Protein AF-A0A924M5M4-F1 (afdb_monomer_lite)

Structure (mmCIF, N/CA/C/O backbone):
data_AF-A0A924M5M4-F1
#
_entry.id   AF-A0A924M5M4-F1
#
loop_
_atom_site.group_PDB
_atom_site.id
_atom_site.type_symbol
_atom_site.label_atom_id
_atom_site.label_alt_id
_atom_site.label_comp_id
_atom_site.label_asym_id
_atom_site.label_entity_id
_atom_site.label_seq_id
_atom_site.pdbx_PDB_ins_code
_atom_site.Cartn_x
_atom_site.Cartn_y
_atom_site.Cartn_z
_atom_site.occupancy
_atom_site.B_iso_or_equiv
_atom_site.auth_seq_id
_atom_site.auth_comp_id
_atom_site.auth_asym_id
_atom_site.auth_atom_id
_atom_site.pdbx_PDB_model_num
ATOM 1 N N . MET A 1 1 ? -10.311 -12.778 2.665 1.00 80.62 1 MET A N 1
ATOM 2 C CA . MET A 1 1 ? -11.268 -13.376 1.706 1.00 80.62 1 MET A CA 1
ATOM 3 C C . MET A 1 1 ? -10.981 -12.833 0.317 1.00 80.62 1 MET A C 1
ATOM 5 O O . MET A 1 1 ? -10.337 -11.790 0.246 1.00 80.62 1 MET A O 1
ATOM 9 N N . GLU A 1 2 ? -11.385 -13.522 -0.750 1.00 82.19 2 GLU A N 1
ATOM 10 C CA . GLU A 1 2 ? -11.197 -13.018 -2.114 1.00 82.19 2 GLU A CA 1
ATOM 11 C C . GLU A 1 2 ? -12.330 -12.052 -2.512 1.00 82.19 2 GLU A C 1
ATOM 13 O O . GLU A 1 2 ? -13.473 -12.204 -2.094 1.00 82.19 2 GLU A O 1
ATOM 18 N N . GLN A 1 3 ? -12.012 -11.032 -3.306 1.00 79.44 3 GLN A N 1
ATOM 19 C CA . GLN A 1 3 ? -12.904 -9.918 -3.638 1.00 79.44 3 GLN A CA 1
ATOM 20 C C . GLN A 1 3 ? -14.147 -10.357 -4.420 1.00 79.44 3 GLN A C 1
ATOM 22 O O . GLN A 1 3 ? -15.233 -9.844 -4.190 1.00 79.44 3 GLN A O 1
ATOM 27 N N . HIS A 1 4 ? -14.011 -11.355 -5.295 1.00 78.81 4 HIS A N 1
ATOM 28 C CA . HIS A 1 4 ? -15.136 -11.908 -6.054 1.00 78.81 4 HIS A CA 1
ATOM 29 C C . HIS A 1 4 ? -16.127 -12.694 -5.175 1.00 78.81 4 HIS A C 1
ATOM 31 O O . HIS A 1 4 ? -17.274 -12.888 -5.562 1.00 78.81 4 HIS A O 1
ATOM 37 N N . GLU A 1 5 ? -15.697 -13.137 -3.990 1.00 83.56 5 GLU A N 1
ATOM 38 C CA . GLU A 1 5 ? -16.553 -13.803 -3.002 1.00 83.56 5 GLU A CA 1
ATOM 39 C C . GLU A 1 5 ? -17.210 -12.791 -2.050 1.00 83.56 5 GLU A C 1
ATOM 41 O O . GLU A 1 5 ? -18.086 -13.163 -1.269 1.00 83.56 5 GLU A O 1
ATOM 46 N N . PHE A 1 6 ? -16.792 -11.518 -2.093 1.00 84.12 6 PHE A N 1
ATOM 47 C CA . PHE A 1 6 ? -17.175 -10.513 -1.105 1.00 84.12 6 PHE A CA 1
ATOM 48 C C . PHE A 1 6 ? -18.670 -10.235 -1.078 1.00 84.12 6 PHE A C 1
ATOM 50 O O . PHE A 1 6 ? -19.265 -10.280 -0.006 1.00 84.12 6 PHE A O 1
ATOM 57 N N . GLU A 1 7 ? -19.282 -10.037 -2.242 1.00 84.50 7 GLU A N 1
ATOM 58 C CA . GLU A 1 7 ? -20.720 -9.781 -2.353 1.00 84.50 7 GLU A CA 1
ATOM 59 C C . GLU A 1 7 ? -21.547 -10.959 -1.809 1.00 84.50 7 GLU A C 1
ATOM 61 O O . GLU A 1 7 ? -22.482 -10.775 -1.031 1.00 84.50 7 GLU A O 1
ATOM 66 N N . ALA A 1 8 ? -21.145 -12.195 -2.122 1.00 88.50 8 ALA A N 1
ATOM 67 C CA . ALA A 1 8 ? -21.827 -13.396 -1.641 1.00 88.50 8 ALA A CA 1
ATOM 68 C C . ALA A 1 8 ? -21.644 -13.625 -0.128 1.00 88.50 8 ALA A C 1
ATOM 70 O O . ALA A 1 8 ? -22.555 -14.101 0.551 1.00 88.50 8 ALA A O 1
ATOM 71 N N . ALA A 1 9 ? -20.471 -13.290 0.412 1.00 88.69 9 ALA A N 1
ATOM 72 C CA . ALA A 1 9 ? -20.143 -13.454 1.826 1.00 88.69 9 ALA A CA 1
ATOM 73 C C . ALA A 1 9 ? -20.544 -12.251 2.697 1.00 88.69 9 ALA A C 1
ATOM 75 O O . ALA A 1 9 ? -20.437 -12.329 3.925 1.00 88.69 9 ALA A O 1
ATOM 76 N N . GLN A 1 10 ? -21.027 -11.159 2.097 1.00 89.56 10 GLN A N 1
ATOM 77 C CA . GLN A 1 10 ? -21.358 -9.915 2.789 1.00 89.56 10 GLN A CA 1
ATOM 78 C C . GLN A 1 10 ? -22.294 -10.117 3.996 1.00 89.56 10 GLN A C 1
ATOM 80 O O . GLN A 1 10 ? -21.984 -9.564 5.052 1.00 89.56 10 GLN A O 1
ATOM 85 N N . PRO A 1 11 ? -23.366 -10.941 3.943 1.00 92.94 11 PRO A N 1
ATOM 86 C CA . PRO A 1 11 ? -24.225 -11.155 5.111 1.00 92.94 11 PRO A CA 1
ATOM 87 C C . PRO A 1 11 ? -23.480 -11.775 6.302 1.00 92.94 11 PRO A C 1
ATOM 89 O O . PRO A 1 11 ? -23.668 -11.360 7.445 1.00 92.94 11 PRO A O 1
ATOM 92 N N . LEU A 1 12 ? -22.596 -12.743 6.036 1.00 92.25 12 LEU A N 1
ATOM 93 C CA . LEU A 1 12 ? -21.784 -13.395 7.066 1.00 92.25 12 LEU A CA 1
ATOM 94 C C . LEU A 1 12 ? -20.735 -12.435 7.635 1.00 92.25 12 LEU A C 1
ATOM 96 O O . LEU A 1 12 ? -20.518 -12.413 8.845 1.00 92.25 12 LEU A O 1
ATOM 100 N N . LEU A 1 13 ? -20.111 -11.619 6.781 1.00 90.81 13 LEU A N 1
ATOM 101 C CA . LEU A 1 13 ? -19.162 -10.597 7.214 1.00 90.81 13 LEU A CA 1
ATOM 102 C C . LEU A 1 13 ? -19.821 -9.528 8.075 1.00 90.81 13 LEU A C 1
ATOM 104 O O . LEU A 1 13 ? -19.261 -9.163 9.101 1.00 90.81 13 LEU A O 1
ATOM 108 N N . GLN A 1 14 ? -21.010 -9.062 7.700 1.00 94.25 14 GLN A N 1
ATOM 109 C CA . GLN A 1 14 ? -21.765 -8.089 8.485 1.00 94.25 14 GLN A CA 1
ATOM 110 C C . GLN A 1 14 ? -22.131 -8.649 9.864 1.00 94.25 14 GLN A C 1
ATOM 112 O O . GLN A 1 14 ? -21.986 -7.970 10.881 1.00 94.25 14 GLN A O 1
ATOM 117 N N . GLN A 1 15 ? -22.517 -9.925 9.929 1.00 94.31 15 GLN A N 1
ATOM 118 C CA . GLN A 1 15 ? -22.767 -10.600 11.200 1.00 94.31 15 GLN A CA 1
ATOM 119 C C . GLN A 1 15 ? -21.488 -10.758 12.042 1.00 94.31 15 GLN A C 1
ATOM 121 O O . GLN A 1 15 ? -21.523 -10.582 13.263 1.00 94.31 15 GLN A O 1
ATOM 126 N N . ALA A 1 16 ? -20.350 -11.067 11.416 1.00 91.81 16 ALA A N 1
ATOM 127 C CA . ALA A 1 16 ? -19.057 -11.145 12.092 1.00 91.81 16 ALA A CA 1
ATOM 128 C C . ALA A 1 16 ? -18.593 -9.769 12.602 1.00 91.81 16 ALA A C 1
ATOM 130 O O . ALA A 1 16 ? -18.178 -9.659 13.752 1.00 91.81 16 ALA A O 1
ATOM 131 N N . ALA A 1 17 ? -18.728 -8.718 11.790 1.00 94.19 17 ALA A N 1
ATOM 132 C CA . ALA A 1 17 ? -18.423 -7.339 12.159 1.00 94.19 17 ALA A CA 1
ATOM 133 C C . ALA A 1 17 ? -19.266 -6.893 13.361 1.00 94.19 17 ALA A C 1
ATOM 135 O O . ALA A 1 17 ? -18.725 -6.404 14.349 1.00 94.19 17 ALA A O 1
ATOM 136 N N . LEU A 1 18 ? -20.572 -7.174 13.350 1.00 94.56 18 LEU A N 1
ATOM 137 C CA . LEU A 1 18 ? -21.448 -6.854 14.473 1.00 94.56 18 LEU A CA 1
ATOM 138 C C . LEU A 1 18 ? -21.088 -7.646 15.740 1.00 94.56 18 LEU A C 1
ATOM 140 O O . LEU A 1 18 ? -21.014 -7.073 16.822 1.00 94.56 18 LEU A O 1
ATOM 144 N N . SER A 1 19 ? -20.858 -8.957 15.625 1.00 94.38 19 SER A N 1
ATOM 145 C CA . SER A 1 19 ? -20.624 -9.824 16.791 1.00 94.38 19 SER A CA 1
ATOM 146 C C . SER A 1 19 ? -19.230 -9.691 17.409 1.00 94.38 19 SER A C 1
ATOM 148 O O . SER A 1 19 ? -19.096 -9.821 18.624 1.00 94.38 19 SER A O 1
ATOM 150 N N . LEU A 1 20 ? -18.198 -9.448 16.597 1.00 92.50 20 LEU A N 1
ATOM 151 C CA . LEU A 1 20 ? -16.801 -9.373 17.042 1.00 92.50 20 LEU A CA 1
ATOM 152 C C . LEU A 1 20 ? -16.283 -7.935 17.130 1.00 92.50 20 LEU A C 1
ATOM 154 O O . LEU A 1 20 ? -15.432 -7.647 17.968 1.00 92.50 20 LEU A O 1
ATOM 158 N N . GLY A 1 21 ? -16.759 -7.062 16.244 1.00 89.06 21 GLY A N 1
ATOM 159 C CA . GLY A 1 21 ? -16.361 -5.658 16.140 1.00 89.06 21 GLY A CA 1
ATOM 160 C C . GLY A 1 21 ? -17.366 -4.672 16.742 1.00 89.06 21 GLY A C 1
ATOM 161 O O . GLY A 1 21 ? -17.034 -3.506 16.915 1.00 89.06 21 GLY A O 1
ATOM 162 N N . GLY A 1 22 ? -18.579 -5.119 17.088 1.00 91.94 22 GLY A N 1
ATOM 163 C CA . GLY A 1 22 ? -19.601 -4.300 17.747 1.00 91.94 22 GLY A CA 1
ATOM 164 C C . GLY A 1 22 ? -20.458 -3.441 16.811 1.00 91.94 22 GLY A C 1
ATOM 165 O O . GLY A 1 22 ? -21.403 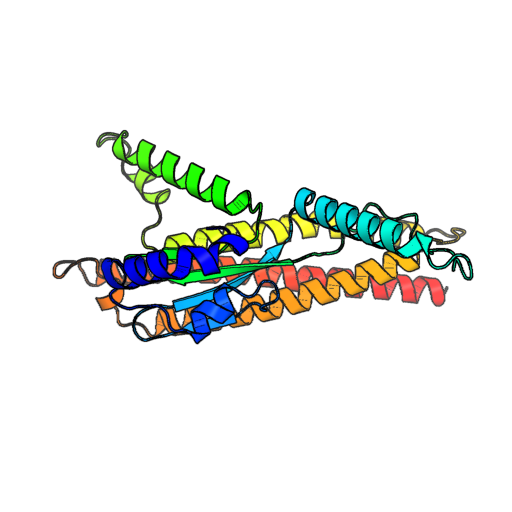-2.810 17.278 1.00 91.94 22 GLY A O 1
ATOM 166 N N . SER A 1 23 ? -20.183 -3.432 15.503 1.00 95.25 23 SER A N 1
ATOM 167 C CA . SER A 1 23 ? -20.974 -2.703 14.503 1.00 95.25 23 SER A CA 1
ATOM 168 C C . SER A 1 23 ? -20.914 -3.377 13.136 1.00 95.25 23 SER A C 1
ATOM 170 O O . SER A 1 23 ? -19.870 -3.932 12.790 1.00 95.25 23 SER A O 1
ATOM 172 N N . PRO A 1 24 ? -21.984 -3.295 12.323 1.00 96.25 24 PRO A N 1
ATOM 173 C CA . PRO A 1 24 ? -21.869 -3.567 10.897 1.00 96.25 24 PRO A CA 1
ATOM 174 C C . PRO A 1 24 ? -20.896 -2.588 10.219 1.00 96.25 24 PRO A C 1
ATOM 176 O O . PRO A 1 24 ? -20.656 -1.478 10.709 1.00 96.25 24 PRO A O 1
ATOM 179 N N . LEU A 1 25 ? -20.370 -2.999 9.066 1.00 96.25 25 LEU A N 1
ATOM 180 C CA . LEU A 1 25 ? -19.685 -2.102 8.136 1.00 96.25 25 LEU A CA 1
ATOM 181 C C . LEU A 1 25 ? -20.715 -1.207 7.443 1.00 96.25 25 LEU A C 1
ATOM 183 O O . LEU A 1 25 ? -21.815 -1.664 7.126 1.00 96.25 25 LEU A O 1
ATOM 187 N N . LEU A 1 26 ? -20.346 0.045 7.174 1.00 96.44 26 LEU A N 1
ATOM 188 C CA . LEU A 1 26 ? -21.184 0.957 6.401 1.00 96.44 26 LEU A CA 1
ATOM 189 C C . LEU A 1 26 ? -21.312 0.448 4.963 1.00 96.44 26 LEU A C 1
ATOM 191 O O . LEU A 1 26 ? -20.372 -0.136 4.417 1.00 96.44 26 LEU A O 1
ATOM 195 N N . ASP A 1 27 ? -22.461 0.701 4.338 1.00 94.50 27 ASP A N 1
ATOM 196 C CA . ASP A 1 27 ? -22.710 0.261 2.962 1.00 94.50 27 ASP A CA 1
ATOM 197 C C . ASP A 1 27 ? -21.698 0.867 1.983 1.00 94.50 27 ASP A C 1
ATOM 199 O O . ASP A 1 27 ? -21.235 0.164 1.086 1.00 94.50 27 ASP A O 1
ATOM 203 N N . LEU A 1 28 ? -21.298 2.129 2.195 1.00 95.81 28 LEU A N 1
ATOM 204 C CA . LEU A 1 28 ? -20.269 2.785 1.382 1.00 95.81 28 LEU A CA 1
ATOM 205 C C . LEU A 1 28 ? -18.913 2.066 1.508 1.00 95.81 28 LEU A C 1
ATOM 207 O O . LEU A 1 28 ? -18.339 1.662 0.507 1.00 95.81 28 LEU A O 1
ATOM 211 N N . HIS A 1 29 ? -18.499 1.717 2.730 1.00 96.19 29 HIS A N 1
ATOM 212 C CA . HIS A 1 29 ? -17.250 0.996 2.973 1.00 96.19 29 HIS A CA 1
ATOM 213 C C . HIS A 1 29 ? -17.288 -0.420 2.395 1.00 96.19 29 HIS A C 1
ATOM 215 O O . HIS A 1 29 ? -16.265 -0.941 1.962 1.00 96.19 29 HIS A O 1
ATOM 221 N N . CYS A 1 30 ? -18.459 -1.062 2.345 1.00 94.94 30 CYS A N 1
ATOM 222 C CA . CYS A 1 30 ? -18.606 -2.339 1.648 1.00 94.94 30 CYS A CA 1
ATOM 223 C C . CYS A 1 30 ? -18.391 -2.188 0.136 1.00 94.94 30 CYS A C 1
ATOM 225 O O . CYS A 1 30 ? -17.753 -3.048 -0.470 1.00 94.94 30 CYS A O 1
ATOM 227 N N . GLN A 1 31 ? -18.901 -1.113 -0.473 1.00 93.75 31 GLN A N 1
ATOM 228 C CA . GLN A 1 31 ? -18.680 -0.826 -1.894 1.00 93.75 31 GLN A CA 1
ATOM 229 C C . GLN A 1 31 ? -17.199 -0.554 -2.173 1.00 93.75 31 GLN A C 1
ATOM 231 O O . GLN A 1 31 ? -16.646 -1.118 -3.120 1.00 93.75 31 GLN A O 1
ATOM 236 N N . ASP A 1 32 ? -16.540 0.214 -1.306 1.00 95.00 32 ASP A N 1
ATOM 237 C CA . ASP A 1 32 ? -15.121 0.541 -1.448 1.00 95.00 32 ASP A CA 1
ATOM 238 C C . ASP A 1 32 ? -14.241 -0.711 -1.311 1.00 95.00 32 ASP A C 1
ATOM 240 O O . ASP A 1 32 ? -13.412 -0.989 -2.179 1.00 95.00 32 ASP A O 1
ATOM 244 N N . LEU A 1 33 ? -14.496 -1.550 -0.296 1.00 93.94 33 LEU A N 1
ATOM 245 C CA . LEU A 1 33 ? -13.839 -2.856 -0.117 1.00 93.94 33 LEU A CA 1
ATOM 246 C C . LEU A 1 33 ? -14.083 -3.812 -1.298 1.00 93.94 33 LEU A C 1
ATOM 248 O O . LEU A 1 33 ? -13.235 -4.649 -1.615 1.00 93.94 33 LEU A O 1
ATOM 252 N N . GLY A 1 34 ? -15.252 -3.708 -1.932 1.00 91.88 34 GLY A N 1
ATOM 253 C CA . GLY A 1 34 ? -15.639 -4.491 -3.100 1.00 91.88 34 GLY A CA 1
ATOM 254 C C . GLY A 1 34 ? -15.028 -3.995 -4.411 1.00 91.88 34 GLY A C 1
ATOM 255 O O . GLY A 1 34 ? -14.998 -4.754 -5.379 1.00 91.88 34 GLY A O 1
ATOM 256 N N . SER A 1 35 ? -14.472 -2.781 -4.462 1.00 92.12 35 SER A N 1
ATOM 257 C CA . SER A 1 35 ? -13.997 -2.154 -5.700 1.00 92.12 35 SER A CA 1
ATOM 258 C C . SER A 1 35 ? -12.555 -2.556 -6.075 1.00 92.12 35 SER A C 1
ATOM 260 O O . SER A 1 35 ? -11.610 -2.299 -5.327 1.00 92.12 35 SER A O 1
ATOM 262 N N . PRO A 1 36 ? -12.313 -3.191 -7.243 1.00 89.94 36 PRO A N 1
ATOM 263 C CA . PRO A 1 36 ? -10.974 -3.675 -7.625 1.00 89.94 36 PRO A CA 1
ATOM 264 C C . PRO A 1 36 ? -10.036 -2.556 -8.101 1.00 89.94 36 PRO A C 1
ATOM 266 O O . PRO A 1 36 ? -8.813 -2.732 -8.175 1.00 89.94 36 PRO A O 1
ATOM 269 N N . VAL A 1 37 ? -10.609 -1.405 -8.447 1.00 90.44 37 VAL A N 1
ATOM 270 C CA . VAL A 1 37 ? -9.914 -0.239 -9.008 1.00 90.44 37 VAL A CA 1
ATOM 271 C C . VAL A 1 37 ? -9.794 0.911 -8.012 1.00 90.44 37 VAL A C 1
ATOM 273 O O . VAL A 1 37 ? -9.289 1.962 -8.384 1.00 90.44 37 VAL A O 1
ATOM 276 N N . HIS A 1 38 ? -10.228 0.715 -6.765 1.00 94.31 38 HIS A N 1
ATOM 277 C CA . HIS A 1 38 ? -10.142 1.748 -5.739 1.00 94.31 38 HIS A CA 1
ATOM 278 C C . HIS A 1 38 ? -8.676 2.175 -5.521 1.00 94.31 38 HIS A C 1
ATOM 280 O O . HIS A 1 38 ? -7.829 1.273 -5.419 1.00 94.31 38 HIS A O 1
ATOM 286 N N . PRO A 1 39 ? -8.367 3.490 -5.476 1.00 95.06 39 PRO A N 1
ATOM 287 C CA . PRO A 1 39 ? -7.036 4.004 -5.137 1.00 95.06 39 PRO A CA 1
ATOM 288 C C . PRO A 1 39 ? -6.669 3.690 -3.682 1.00 95.06 39 PRO A C 1
ATOM 290 O O . PRO A 1 39 ? -7.506 3.191 -2.921 1.00 95.06 39 PRO A O 1
ATOM 293 N N . SER A 1 40 ? -5.419 3.945 -3.288 1.00 96.94 40 SER A N 1
ATOM 294 C CA . SER A 1 40 ? -5.082 3.846 -1.862 1.00 96.94 40 SER A CA 1
ATOM 295 C C . SER A 1 40 ? -5.840 4.931 -1.099 1.00 96.94 40 SER A C 1
ATOM 297 O O . SER A 1 40 ? -5.930 6.062 -1.565 1.00 96.94 40 SER A O 1
ATOM 299 N N . TYR A 1 41 ? -6.455 4.571 0.022 1.00 97.31 41 TYR A N 1
ATOM 300 C CA . TYR A 1 41 ? -7.386 5.448 0.724 1.00 97.31 41 TYR A CA 1
ATOM 301 C C . TYR A 1 41 ? -7.507 5.057 2.192 1.00 97.31 41 TYR A C 1
ATOM 303 O O . TYR A 1 41 ? -7.361 3.882 2.543 1.00 97.31 41 TYR A O 1
ATOM 311 N N . TYR A 1 42 ? -7.799 6.044 3.029 1.00 98.31 42 TYR A N 1
ATOM 312 C CA . TYR A 1 42 ? -8.112 5.860 4.431 1.00 98.31 42 TYR A CA 1
ATOM 313 C C . TYR A 1 42 ? -9.423 6.573 4.770 1.00 98.31 42 TYR A C 1
ATOM 315 O O . TYR A 1 42 ? -9.654 7.694 4.332 1.00 98.31 42 TYR A O 1
ATOM 323 N N . ASP A 1 43 ? -10.261 5.909 5.562 1.00 97.69 43 ASP A N 1
ATOM 324 C CA . ASP A 1 43 ? -11.393 6.529 6.247 1.00 97.69 43 ASP A CA 1
ATOM 325 C C . ASP A 1 43 ? -11.513 5.944 7.656 1.00 97.69 43 ASP A C 1
ATOM 327 O O . ASP A 1 43 ? -11.016 4.851 7.950 1.00 97.69 43 ASP A O 1
ATOM 331 N N . SER A 1 44 ? -12.198 6.652 8.542 1.00 95.44 44 SER A N 1
ATOM 332 C CA . SER A 1 44 ? -12.399 6.224 9.917 1.00 95.44 44 SER A CA 1
ATOM 333 C C . SER A 1 44 ? -13.841 6.376 10.362 1.00 95.44 44 SER A C 1
ATOM 335 O O . SER A 1 44 ? -14.595 7.260 9.961 1.00 95.44 44 SER A O 1
ATOM 337 N N . THR A 1 45 ? -14.231 5.491 11.267 1.00 94.94 45 THR A N 1
ATOM 338 C CA . THR A 1 45 ? -15.434 5.653 12.075 1.00 94.94 45 THR A CA 1
ATOM 339 C C . THR A 1 45 ? -15.032 5.673 13.542 1.00 94.94 45 THR A C 1
ATOM 341 O O . THR A 1 45 ? -13.899 5.366 13.904 1.00 94.94 45 THR A O 1
ATOM 344 N N . SER A 1 46 ? -15.983 5.940 14.433 1.00 91.69 46 SER A N 1
ATOM 345 C CA . SER A 1 46 ? -15.739 5.782 15.870 1.00 91.69 46 SER A CA 1
ATOM 346 C C . SER A 1 46 ? -15.498 4.328 16.310 1.00 91.69 46 SER A C 1
ATOM 348 O O . SER A 1 46 ? -15.176 4.109 17.475 1.00 91.69 46 SER A O 1
ATOM 350 N N . ILE A 1 47 ? -15.691 3.337 15.426 1.00 93.62 47 ILE A N 1
ATOM 351 C CA . ILE A 1 47 ? -15.704 1.904 15.769 1.00 93.62 47 ILE A CA 1
ATOM 352 C C . ILE A 1 47 ? -14.592 1.125 15.056 1.00 93.62 47 ILE A C 1
ATOM 354 O O . ILE A 1 47 ? -14.041 0.178 15.618 1.00 93.62 47 ILE A O 1
ATOM 358 N N . TYR A 1 48 ? -14.271 1.501 13.821 1.00 95.94 48 TYR A N 1
ATOM 359 C CA . TYR A 1 48 ? -13.244 0.858 13.009 1.00 95.94 48 TYR A CA 1
ATOM 360 C C . TYR A 1 48 ? -12.600 1.831 12.026 1.00 95.94 48 TYR A C 1
ATOM 362 O O . TYR A 1 48 ? -13.229 2.799 11.591 1.00 95.94 48 TYR A O 1
ATOM 370 N N . ASP A 1 49 ? -11.377 1.490 11.638 1.00 97.12 49 ASP A N 1
ATOM 371 C CA . ASP A 1 49 ? -10.622 2.116 10.556 1.00 97.12 49 ASP A CA 1
ATOM 372 C C . ASP A 1 49 ? -10.837 1.346 9.244 1.00 97.12 49 ASP A C 1
ATOM 374 O O . ASP A 1 49 ? -10.849 0.109 9.243 1.00 97.12 49 ASP A O 1
ATOM 378 N N . LEU A 1 50 ? -10.963 2.058 8.126 1.00 98.06 50 LEU A N 1
ATOM 379 C CA . LEU A 1 50 ? -10.958 1.507 6.774 1.00 98.06 50 LEU A CA 1
ATOM 380 C C . LEU A 1 50 ? -9.658 1.907 6.073 1.00 98.06 50 LEU A C 1
ATOM 382 O O . LEU A 1 50 ? -9.382 3.086 5.900 1.00 98.06 50 LEU A O 1
ATOM 386 N N . ILE A 1 51 ? -8.880 0.925 5.622 1.00 98.12 51 ILE A N 1
ATOM 387 C CA . ILE A 1 51 ? -7.665 1.157 4.834 1.00 98.12 51 ILE A CA 1
ATOM 388 C C . ILE A 1 51 ? -7.789 0.394 3.521 1.00 98.12 51 ILE A C 1
ATOM 390 O O . ILE A 1 51 ? -7.973 -0.824 3.516 1.00 98.12 51 ILE A O 1
ATOM 394 N N . ILE A 1 52 ? -7.629 1.089 2.402 1.00 97.38 52 ILE A N 1
ATOM 395 C CA . ILE A 1 52 ? -7.474 0.493 1.079 1.00 97.38 52 ILE A CA 1
ATOM 396 C C . ILE A 1 52 ? -6.046 0.744 0.626 1.00 97.38 52 ILE A C 1
ATOM 398 O O . ILE A 1 52 ? -5.569 1.872 0.611 1.00 97.38 52 ILE A O 1
ATOM 402 N N . PHE A 1 53 ? -5.349 -0.325 0.260 1.00 96.12 53 PHE A N 1
ATOM 403 C CA . PHE A 1 53 ? -3.947 -0.273 -0.118 1.00 96.12 53 PHE A CA 1
ATOM 404 C C . PHE A 1 53 ? -3.735 -0.928 -1.479 1.00 96.12 53 PHE A C 1
ATOM 406 O O . PHE A 1 53 ? -4.102 -2.088 -1.693 1.00 96.12 53 PHE A O 1
ATOM 413 N N . ARG A 1 54 ? -3.106 -0.216 -2.418 1.00 93.56 54 ARG A N 1
ATOM 414 C CA . ARG A 1 54 ? -2.706 -0.795 -3.707 1.00 93.56 54 ARG A CA 1
ATOM 415 C C . ARG A 1 54 ? -1.442 -1.628 -3.519 1.00 93.56 54 ARG A C 1
ATOM 417 O O . ARG A 1 54 ? -0.380 -1.082 -3.252 1.0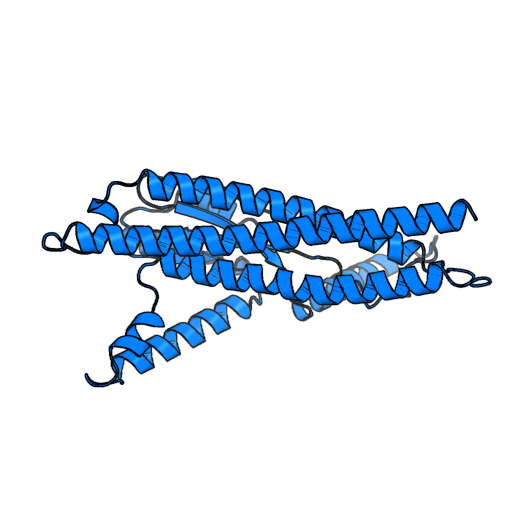0 93.56 54 ARG A O 1
ATOM 424 N N . ARG A 1 55 ? -1.496 -2.944 -3.704 1.00 90.88 55 ARG A N 1
ATOM 425 C CA . ARG A 1 55 ? -0.289 -3.792 -3.787 1.00 90.88 55 ARG A CA 1
ATOM 426 C C . ARG A 1 55 ? 0.134 -4.008 -5.236 1.00 90.88 55 ARG A C 1
ATOM 428 O O . ARG A 1 55 ? -0.708 -3.923 -6.128 1.00 90.88 55 ARG A O 1
ATOM 435 N N . LEU A 1 56 ? 1.383 -4.407 -5.466 1.00 88.06 56 LEU A N 1
ATOM 436 C CA . LEU A 1 56 ? 1.793 -4.930 -6.770 1.00 88.06 56 LEU A CA 1
ATOM 437 C C . LEU A 1 56 ? 1.104 -6.266 -7.065 1.00 88.06 56 LEU A C 1
ATOM 439 O O . LEU A 1 56 ? 0.947 -7.125 -6.187 1.00 88.06 56 LEU A O 1
ATOM 443 N N . ALA A 1 57 ? 0.707 -6.444 -8.320 1.00 84.31 57 ALA A N 1
ATOM 444 C CA . ALA A 1 57 ? 0.346 -7.738 -8.864 1.00 84.31 57 ALA A CA 1
ATOM 445 C C . ALA A 1 57 ? 1.595 -8.625 -8.924 1.00 84.31 57 ALA A C 1
ATOM 447 O O . ALA A 1 57 ? 2.698 -8.187 -9.256 1.00 84.31 57 ALA A O 1
ATOM 448 N N . THR A 1 58 ? 1.418 -9.895 -8.593 1.00 76.56 58 THR A N 1
ATOM 449 C CA . THR A 1 58 ? 2.450 -10.910 -8.769 1.00 76.56 58 THR A CA 1
ATOM 450 C C . THR A 1 58 ? 2.651 -11.197 -10.254 1.00 76.56 58 THR A C 1
ATOM 452 O O . THR A 1 58 ? 1.742 -11.029 -11.065 1.00 76.56 58 THR A O 1
ATOM 455 N N . GLN A 1 59 ? 3.824 -11.713 -10.618 1.00 74.69 59 GLN A N 1
ATOM 456 C CA . GLN A 1 59 ? 4.113 -12.066 -12.010 1.00 74.69 59 GLN A CA 1
ATOM 457 C C . GLN A 1 59 ? 3.099 -13.067 -12.591 1.00 74.69 59 GLN A C 1
ATOM 459 O O . GLN A 1 59 ? 2.742 -12.960 -13.760 1.00 74.69 59 GLN A O 1
ATOM 464 N N . ALA A 1 60 ? 2.602 -14.003 -11.776 1.00 75.00 60 ALA A N 1
ATOM 465 C CA . ALA A 1 60 ? 1.571 -14.954 -12.186 1.00 75.00 60 ALA A CA 1
ATOM 466 C C . ALA A 1 60 ? 0.227 -14.266 -12.487 1.00 75.00 60 ALA A C 1
ATOM 468 O O . ALA A 1 60 ? -0.430 -14.617 -13.464 1.00 75.00 60 ALA A O 1
ATOM 469 N N . GLU A 1 61 ? -0.162 -13.270 -11.684 1.00 77.94 61 GLU A N 1
ATOM 470 C CA . GLU A 1 61 ? -1.374 -12.471 -11.914 1.00 77.94 61 GLU A CA 1
ATOM 471 C C . GLU A 1 61 ? -1.251 -11.653 -13.207 1.00 77.94 61 GLU A C 1
ATOM 473 O O . GLU A 1 61 ? -2.149 -11.701 -14.044 1.00 77.94 61 GLU A O 1
ATOM 478 N N . THR A 1 62 ? -0.110 -10.990 -13.428 1.00 77.06 62 THR A N 1
ATOM 479 C CA . THR A 1 62 ? 0.153 -10.250 -14.675 1.00 77.06 62 THR A CA 1
ATOM 480 C C . THR A 1 62 ? 0.102 -11.167 -15.902 1.00 77.06 62 THR A C 1
ATOM 482 O O . THR A 1 62 ? -0.528 -10.830 -16.899 1.00 77.06 62 THR A O 1
ATOM 485 N N . GLN A 1 63 ? 0.704 -12.358 -15.830 1.00 75.75 63 GLN A N 1
ATOM 486 C CA . GLN A 1 63 ? 0.684 -13.325 -16.936 1.00 75.75 63 GLN A CA 1
ATOM 487 C C . GLN A 1 63 ? -0.722 -13.857 -17.234 1.00 75.75 63 GLN A C 1
ATOM 489 O O . GLN A 1 63 ? -1.072 -14.050 -18.400 1.00 75.75 63 GLN A O 1
ATOM 494 N N . ALA A 1 64 ? -1.531 -14.101 -16.201 1.00 77.12 64 ALA A N 1
ATOM 495 C CA . ALA A 1 64 ? -2.911 -14.542 -16.371 1.00 77.12 64 ALA A CA 1
ATOM 496 C C . ALA A 1 64 ? -3.773 -13.458 -17.041 1.00 77.12 64 ALA A C 1
ATOM 498 O O . ALA A 1 64 ? -4.562 -13.773 -17.932 1.00 77.12 64 ALA A O 1
ATOM 499 N N . GLU A 1 65 ? -3.583 -12.191 -16.663 1.00 74.81 65 GLU A N 1
ATOM 500 C CA . GLU A 1 65 ? -4.243 -11.041 -17.294 1.00 74.81 65 GLU A CA 1
ATOM 501 C C . GLU A 1 65 ? -3.861 -10.907 -18.767 1.00 74.81 65 GLU A C 1
ATOM 503 O O . GLU A 1 65 ? -4.738 -10.829 -19.623 1.00 74.81 65 GLU A O 1
ATOM 508 N N . GLU A 1 66 ? -2.568 -10.981 -19.087 1.00 75.19 66 GLU A N 1
ATOM 509 C CA . GLU A 1 66 ? -2.093 -10.928 -20.472 1.00 75.19 66 GLU A CA 1
ATOM 510 C C . GLU A 1 66 ? -2.637 -12.082 -21.323 1.00 75.19 66 GLU A C 1
ATOM 512 O O . GLU A 1 66 ? -2.993 -11.894 -22.488 1.00 75.19 66 GLU A O 1
ATOM 517 N N . ALA A 1 67 ? -2.699 -13.294 -20.764 1.00 79.25 67 ALA A N 1
ATOM 518 C CA . ALA A 1 67 ? -3.273 -14.448 -21.448 1.00 79.25 67 ALA A CA 1
ATOM 519 C C . ALA A 1 67 ? -4.776 -14.262 -21.702 1.00 79.25 67 ALA A C 1
ATOM 521 O O . ALA A 1 67 ? -5.267 -14.608 -22.779 1.00 79.25 67 ALA A O 1
ATOM 522 N N . HIS A 1 68 ? -5.496 -13.683 -20.740 1.00 76.81 68 HIS A N 1
ATOM 523 C CA . HIS A 1 68 ? -6.915 -13.379 -20.873 1.00 76.81 68 HIS A CA 1
ATOM 524 C C . HIS A 1 68 ? -7.175 -12.289 -21.924 1.00 76.81 68 HIS A C 1
ATOM 526 O O . HIS A 1 68 ? -8.021 -12.473 -22.797 1.00 76.81 68 HIS A O 1
ATOM 532 N N . GLU A 1 69 ? -6.402 -11.200 -21.913 1.00 75.69 69 GLU A N 1
ATOM 533 C CA . GLU A 1 69 ? -6.482 -10.139 -22.925 1.00 75.69 69 GLU A CA 1
ATOM 534 C C . GLU A 1 69 ? -6.179 -10.671 -24.332 1.00 75.69 69 GLU A C 1
ATOM 536 O O . GLU A 1 69 ? -6.887 -10.343 -25.287 1.00 75.69 69 GLU A O 1
ATOM 541 N N . LYS A 1 70 ? -5.166 -11.536 -24.478 1.00 78.94 70 LYS A N 1
ATOM 542 C CA . LYS A 1 70 ? -4.868 -12.207 -25.755 1.00 78.94 70 LYS A CA 1
ATOM 543 C C . LYS A 1 70 ? -6.039 -13.066 -26.225 1.00 78.94 70 LYS A C 1
ATOM 545 O O . LYS A 1 70 ? -6.436 -12.943 -27.377 1.00 78.94 70 LYS A O 1
ATOM 550 N N . ALA A 1 71 ? -6.640 -13.857 -25.337 1.00 77.81 71 ALA A N 1
ATOM 551 C CA . ALA A 1 71 ? -7.792 -14.689 -25.679 1.00 77.81 71 ALA A CA 1
ATOM 552 C C . ALA A 1 71 ? -9.011 -13.860 -26.134 1.00 77.81 71 ALA A C 1
ATOM 554 O O . ALA A 1 71 ? -9.672 -14.228 -27.105 1.00 77.81 71 ALA A O 1
ATOM 555 N N . ILE A 1 72 ? -9.288 -12.724 -25.482 1.00 76.38 72 ILE A N 1
ATOM 556 C CA . ILE A 1 72 ? -10.355 -11.790 -25.887 1.00 76.38 72 ILE A CA 1
ATOM 557 C C . ILE A 1 72 ? -10.057 -11.190 -27.268 1.00 76.38 72 ILE A C 1
ATOM 559 O O . ILE A 1 72 ? -10.932 -11.159 -28.137 1.00 76.38 72 ILE A O 1
ATOM 563 N N . ASN A 1 73 ? -8.820 -10.743 -27.496 1.00 75.44 73 ASN A N 1
ATOM 564 C CA . ASN A 1 73 ? -8.402 -10.176 -28.778 1.00 75.44 73 ASN A CA 1
ATOM 565 C C . ASN A 1 73 ? -8.469 -11.204 -29.917 1.00 75.44 73 ASN A C 1
ATOM 567 O O . ASN A 1 73 ? -8.916 -10.872 -31.014 1.00 75.44 73 ASN A O 1
ATOM 571 N N . ASP A 1 74 ? -8.084 -12.452 -29.657 1.00 77.38 74 ASP A N 1
ATOM 572 C CA . ASP A 1 74 ? -8.156 -13.545 -30.630 1.00 77.38 74 ASP A CA 1
ATOM 573 C C . ASP A 1 74 ? -9.609 -13.934 -30.951 1.00 77.38 74 ASP A C 1
ATOM 575 O O . ASP A 1 74 ? -9.917 -14.288 -32.092 1.00 77.38 74 ASP A O 1
ATOM 579 N N . TYR A 1 75 ? -10.518 -13.816 -29.978 1.00 70.50 75 TYR A N 1
ATOM 580 C CA . TYR A 1 75 ? -11.953 -14.037 -30.169 1.00 70.50 75 TYR A CA 1
ATOM 581 C C . TYR A 1 75 ? -12.608 -12.920 -31.003 1.00 70.50 75 TYR A C 1
ATOM 583 O O . TYR A 1 75 ? -13.335 -13.205 -31.954 1.00 70.50 75 TYR A O 1
ATOM 591 N N . HIS A 1 76 ? -12.302 -11.647 -30.728 1.00 63.47 76 HIS A N 1
ATOM 592 C CA . HIS A 1 76 ? -12.832 -10.507 -31.496 1.00 63.47 76 HIS A CA 1
ATOM 593 C C . HIS A 1 76 ? -12.126 -10.272 -32.846 1.00 63.47 76 HIS A C 1
ATOM 595 O O . HIS A 1 76 ? -12.685 -9.636 -33.743 1.00 63.47 76 HIS A O 1
ATOM 601 N N . GLY A 1 77 ? -10.919 -10.811 -33.035 1.00 56.47 77 GLY A N 1
ATOM 602 C CA . GLY A 1 77 ? -10.140 -10.721 -34.274 1.00 56.47 77 GLY A CA 1
ATOM 603 C C . GLY A 1 77 ? -10.647 -11.597 -35.428 1.00 56.47 77 GLY A C 1
ATOM 604 O O . GLY A 1 77 ? -10.099 -11.515 -36.531 1.00 56.47 77 GLY A O 1
ATOM 605 N N . GLN A 1 78 ? -11.680 -12.419 -35.212 1.00 54.19 78 GLN A N 1
ATOM 606 C CA . GLN A 1 78 ? -12.274 -13.262 -36.259 1.00 54.19 78 GLN A CA 1
ATOM 607 C C . GLN A 1 78 ? -13.272 -12.507 -37.161 1.00 54.19 78 GLN A C 1
ATOM 609 O O . GLN A 1 78 ? -13.381 -12.858 -38.334 1.00 54.19 78 GLN A O 1
ATOM 614 N N . ASP A 1 79 ? -13.901 -11.424 -36.684 1.00 47.19 79 ASP A N 1
ATOM 615 C CA . ASP A 1 79 ? -14.925 -10.668 -37.441 1.00 47.19 79 ASP A CA 1
ATOM 616 C C . ASP A 1 79 ? -14.391 -9.445 -38.214 1.00 47.19 79 ASP A C 1
ATOM 618 O O . ASP A 1 79 ? -15.102 -8.830 -39.009 1.00 47.19 79 ASP A O 1
ATOM 622 N N . SER A 1 80 ? -13.118 -9.081 -38.040 1.00 47.16 80 SER A N 1
ATOM 623 C CA . SER A 1 80 ? -12.524 -7.887 -38.662 1.00 47.16 80 SER A CA 1
ATOM 624 C C . SER A 1 80 ? -11.243 -8.206 -39.442 1.00 47.16 80 SER A C 1
ATOM 626 O O . SER A 1 80 ? -10.163 -7.663 -39.215 1.00 47.16 80 SER A O 1
ATOM 628 N N . GLN A 1 81 ? -11.368 -9.062 -40.461 1.00 45.28 81 GLN A N 1
ATOM 629 C CA . GLN A 1 81 ? -10.359 -9.187 -41.520 1.00 45.28 81 GLN A CA 1
ATOM 630 C C . GLN A 1 81 ? -10.370 -7.951 -42.437 1.00 45.28 81 GLN A C 1
ATOM 632 O O . GLN A 1 81 ? -10.824 -8.034 -43.573 1.00 45.28 81 GLN A O 1
ATOM 637 N N . ARG A 1 82 ? -9.900 -6.795 -41.961 1.00 42.59 82 ARG A N 1
ATOM 638 C CA . ARG A 1 82 ? -9.455 -5.632 -42.762 1.00 42.59 82 ARG A CA 1
ATOM 639 C C . ARG A 1 82 ? -8.864 -4.620 -41.777 1.00 42.59 82 ARG A C 1
ATOM 641 O O . ARG A 1 82 ? -9.572 -4.156 -40.901 1.00 42.59 82 ARG A O 1
ATOM 648 N N . PHE A 1 83 ? -7.585 -4.280 -41.946 1.00 40.41 83 PHE A N 1
ATOM 649 C CA . PHE A 1 83 ? -6.751 -3.443 -41.061 1.00 40.41 83 PHE A CA 1
ATOM 650 C C . PHE A 1 83 ? -6.102 -4.150 -39.862 1.00 40.41 83 PHE A C 1
ATOM 652 O O . PHE A 1 83 ? -6.243 -3.747 -38.712 1.00 40.41 83 PHE A O 1
ATOM 659 N N . ARG A 1 84 ? -5.234 -5.128 -40.149 1.00 41.22 84 ARG A N 1
ATOM 660 C CA . ARG A 1 84 ? -4.110 -5.417 -39.247 1.00 41.22 84 ARG A CA 1
ATOM 661 C C . ARG A 1 84 ? -3.147 -4.225 -39.280 1.00 41.22 84 ARG A C 1
ATOM 663 O O . ARG A 1 84 ? -2.318 -4.131 -40.182 1.00 41.22 84 ARG A O 1
ATOM 670 N N . ARG A 1 85 ? -3.259 -3.300 -38.321 1.00 38.97 85 ARG A N 1
ATOM 671 C CA . ARG A 1 85 ? -2.110 -2.457 -37.954 1.00 38.97 85 ARG A CA 1
ATOM 672 C C . ARG A 1 85 ? -1.028 -3.396 -37.408 1.00 38.97 85 ARG A C 1
ATOM 674 O O . ARG A 1 85 ? -1.372 -4.282 -36.624 1.00 38.97 85 ARG A O 1
ATOM 681 N N . PRO A 1 86 ? 0.245 -3.259 -37.809 1.00 33.84 86 PRO A N 1
ATOM 682 C CA . PRO A 1 86 ? 1.305 -4.022 -37.172 1.00 33.84 86 PRO A CA 1
ATOM 683 C C . PRO A 1 86 ? 1.318 -3.625 -35.693 1.00 33.84 86 PRO A C 1
ATOM 685 O O . PRO A 1 86 ? 1.509 -2.453 -35.368 1.00 33.84 86 PRO A O 1
ATOM 688 N N . LEU A 1 87 ? 1.042 -4.585 -34.806 1.00 44.59 87 LEU A N 1
ATOM 689 C CA . LEU A 1 87 ? 1.232 -4.411 -33.372 1.00 44.59 87 LEU A CA 1
ATOM 690 C C . LEU A 1 87 ? 2.727 -4.192 -33.138 1.00 44.59 87 LEU A C 1
ATOM 692 O O . LEU A 1 87 ? 3.508 -5.136 -33.033 1.00 44.59 87 LEU A O 1
ATOM 696 N N . SER A 1 88 ? 3.127 -2.927 -33.086 1.00 39.00 88 SER A N 1
ATOM 697 C CA . SER A 1 88 ? 4.425 -2.506 -32.580 1.00 39.00 88 SER A CA 1
ATOM 698 C C . SER A 1 88 ? 4.444 -2.740 -31.068 1.00 39.00 88 SER A C 1
ATOM 700 O O . SER A 1 88 ? 4.211 -1.828 -30.285 1.00 39.00 88 SER A O 1
ATOM 702 N N . GLY A 1 89 ? 4.631 -3.994 -30.664 1.00 42.81 89 GLY A N 1
ATOM 703 C CA . GLY A 1 89 ? 4.703 -4.407 -29.259 1.00 42.81 89 GLY A CA 1
ATOM 704 C C . GLY A 1 89 ? 5.240 -5.824 -29.059 1.00 42.81 89 GLY A C 1
ATOM 705 O O . GLY A 1 89 ? 5.154 -6.364 -27.964 1.00 42.81 89 GLY A O 1
ATOM 706 N N . GLN A 1 90 ? 5.782 -6.454 -30.107 1.00 40.19 90 GLN A N 1
ATOM 707 C CA . GLN A 1 90 ? 6.158 -7.869 -30.073 1.00 40.19 90 GLN A CA 1
ATOM 708 C C . GLN A 1 90 ? 7.488 -8.175 -29.370 1.00 40.19 90 GLN A C 1
ATOM 710 O O . GLN A 1 90 ? 7.849 -9.339 -29.275 1.00 40.19 90 GLN A O 1
ATOM 715 N N . ASN A 1 91 ? 8.180 -7.181 -28.814 1.00 38.91 91 ASN A N 1
ATOM 716 C CA . ASN A 1 91 ? 9.405 -7.390 -28.048 1.00 38.91 91 ASN A CA 1
ATOM 717 C C . ASN A 1 91 ? 9.414 -6.475 -26.824 1.00 38.91 91 ASN A C 1
ATOM 719 O O . ASN A 1 91 ? 9.974 -5.396 -26.925 1.00 38.91 91 ASN A O 1
ATOM 723 N N . MET A 1 92 ? 8.818 -6.880 -25.699 1.00 45.12 92 MET A N 1
ATOM 724 C CA . MET A 1 92 ? 9.373 -6.568 -24.370 1.00 45.12 92 MET A CA 1
ATOM 725 C C . MET A 1 92 ? 8.777 -7.481 -23.289 1.00 45.12 92 MET A C 1
ATOM 727 O O . MET A 1 92 ? 7.732 -7.167 -22.731 1.00 45.12 92 MET A O 1
ATOM 731 N N . PRO A 1 93 ? 9.451 -8.591 -22.941 1.00 48.69 93 PRO A N 1
ATOM 732 C CA . PRO A 1 93 ? 9.075 -9.425 -21.800 1.00 48.69 93 PRO A CA 1
ATOM 733 C C . PRO A 1 93 ? 9.627 -8.923 -20.452 1.00 48.69 93 PRO A C 1
ATOM 735 O O . PRO A 1 93 ? 9.441 -9.602 -19.448 1.00 48.69 93 PRO A O 1
ATOM 738 N N . THR A 1 94 ? 10.382 -7.815 -20.401 1.00 47.22 94 THR A N 1
ATOM 739 C CA . THR A 1 94 ? 11.184 -7.480 -19.204 1.00 47.22 94 THR A CA 1
ATOM 740 C C . THR A 1 94 ? 10.596 -6.380 -18.330 1.00 47.22 94 THR A C 1
ATOM 742 O O . THR A 1 94 ? 10.677 -6.491 -17.107 1.00 47.22 94 THR A O 1
ATOM 745 N N . PHE A 1 95 ? 9.972 -5.348 -18.902 1.00 52.75 95 PHE A N 1
ATOM 746 C CA . PHE A 1 95 ? 9.242 -4.354 -18.113 1.00 52.75 95 PHE A CA 1
ATOM 747 C C . PHE A 1 95 ? 7.799 -4.836 -17.984 1.00 52.75 95 PHE A C 1
ATOM 749 O O . PHE A 1 95 ? 6.925 -4.432 -18.750 1.00 52.75 95 PHE A O 1
ATOM 756 N N . ASN A 1 96 ? 7.564 -5.769 -17.055 1.00 59.12 96 ASN A N 1
ATOM 757 C CA . ASN A 1 96 ? 6.201 -6.101 -16.659 1.00 59.12 96 ASN A CA 1
ATOM 758 C C . ASN A 1 96 ? 5.489 -4.786 -16.343 1.00 59.12 96 ASN A C 1
ATOM 760 O O . ASN A 1 96 ? 5.993 -3.979 -15.558 1.00 59.12 96 ASN A O 1
ATOM 764 N N . ARG A 1 97 ? 4.335 -4.565 -16.976 1.00 67.44 97 ARG A N 1
ATOM 765 C CA . ARG A 1 97 ? 3.434 -3.471 -16.621 1.00 67.44 97 ARG A CA 1
ATOM 766 C C . ARG A 1 97 ? 3.265 -3.506 -15.102 1.00 67.44 97 ARG A C 1
ATOM 768 O O . ARG A 1 97 ? 2.924 -4.557 -14.556 1.00 67.44 97 ARG A O 1
ATOM 775 N N . ILE A 1 98 ? 3.552 -2.395 -14.428 1.00 76.44 98 ILE A N 1
ATOM 776 C CA . ILE A 1 98 ? 3.297 -2.227 -13.000 1.00 76.44 98 ILE A CA 1
ATOM 777 C C . ILE A 1 98 ? 1.778 -2.262 -12.853 1.00 76.44 98 ILE A C 1
ATOM 779 O O . ILE A 1 98 ? 1.078 -1.265 -12.999 1.00 76.44 98 ILE A O 1
ATOM 783 N N . SER A 1 99 ? 1.254 -3.470 -12.670 1.00 83.88 99 SER A N 1
ATOM 784 C CA . SER A 1 99 ? -0.146 -3.716 -12.371 1.00 83.88 99 SER A CA 1
ATOM 785 C C . SER A 1 99 ? -0.274 -3.692 -10.860 1.00 83.88 99 SER A C 1
ATOM 787 O O . SER A 1 99 ? 0.477 -4.369 -10.155 1.00 83.88 99 SER A O 1
ATOM 789 N N . SER A 1 100 ? -1.192 -2.877 -10.357 1.00 89.38 100 SER A N 1
ATOM 790 C CA . SER A 1 100 ? -1.518 -2.824 -8.939 1.00 89.38 100 SER A CA 1
ATOM 791 C C . SER A 1 100 ? -2.920 -3.373 -8.694 1.00 89.38 100 SER A C 1
ATOM 793 O O . SER A 1 100 ? -3.757 -3.419 -9.600 1.00 89.38 100 SER A O 1
ATOM 795 N N . LYS A 1 101 ? -3.182 -3.821 -7.468 1.00 91.06 101 LYS A N 1
ATOM 796 C CA . LYS A 1 101 ? -4.469 -4.374 -7.043 1.00 91.06 101 LYS A CA 1
ATOM 797 C C . LYS A 1 101 ? -4.846 -3.843 -5.667 1.00 91.06 101 LYS A C 1
ATOM 799 O O . LYS A 1 101 ? -3.991 -3.799 -4.785 1.00 91.06 101 LYS A O 1
ATOM 804 N N . ALA A 1 102 ? -6.109 -3.469 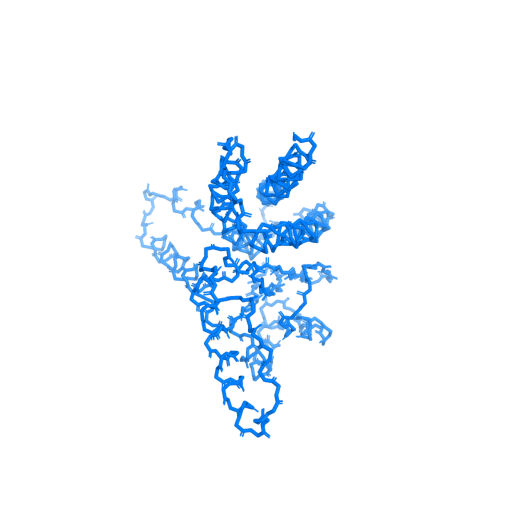-5.485 1.00 93.25 102 ALA A N 1
ATOM 805 C CA . ALA A 1 102 ? -6.617 -2.985 -4.206 1.00 93.25 102 ALA A CA 1
ATOM 806 C C . ALA A 1 102 ? -6.729 -4.132 -3.192 1.00 93.25 102 ALA A C 1
ATOM 808 O O . ALA A 1 102 ? -7.254 -5.200 -3.503 1.00 93.25 102 ALA A O 1
ATOM 809 N N . VAL A 1 103 ? -6.234 -3.906 -1.980 1.00 94.56 103 VAL A N 1
ATOM 810 C CA . VAL A 1 103 ? -6.474 -4.745 -0.807 1.00 94.56 103 VAL A CA 1
ATOM 811 C C . VAL A 1 103 ? -7.147 -3.881 0.243 1.00 94.56 103 VAL A C 1
ATOM 813 O O . VAL A 1 103 ? -6.618 -2.837 0.609 1.00 94.56 103 VAL A O 1
ATOM 816 N N . GLY A 1 104 ? -8.304 -4.321 0.718 1.00 95.75 104 GLY A N 1
ATOM 817 C CA . GLY A 1 104 ? -9.090 -3.604 1.709 1.00 95.75 104 GLY A CA 1
ATOM 818 C C . GLY A 1 104 ? -8.945 -4.203 3.104 1.00 95.75 104 GLY A C 1
ATOM 819 O O . GLY A 1 104 ? -8.918 -5.427 3.262 1.00 95.75 104 GLY A O 1
ATOM 820 N N . PHE A 1 105 ? -8.903 -3.346 4.116 1.00 96.69 105 PHE A N 1
ATOM 821 C CA . PHE A 1 105 ? -8.857 -3.700 5.527 1.00 96.69 105 PHE A CA 1
ATOM 822 C C . PHE A 1 105 ? -9.912 -2.904 6.289 1.00 96.69 105 PHE A C 1
ATOM 824 O O . PHE A 1 105 ? -9.911 -1.682 6.227 1.00 96.69 105 PHE A O 1
ATOM 831 N N . ALA A 1 106 ? -10.762 -3.592 7.048 1.00 97.44 106 ALA A N 1
ATOM 832 C CA . ALA A 1 106 ? -11.568 -2.974 8.094 1.00 97.44 106 ALA A CA 1
ATOM 833 C C . ALA A 1 106 ? -11.053 -3.453 9.456 1.00 97.44 106 ALA A C 1
ATOM 835 O O . ALA A 1 106 ? -11.107 -4.652 9.768 1.00 97.44 106 ALA A O 1
ATOM 836 N N . VAL A 1 107 ? -10.497 -2.522 10.227 1.00 96.75 107 VAL A N 1
ATOM 837 C CA . VAL A 1 107 ? -9.761 -2.781 11.467 1.00 96.75 107 VAL A CA 1
ATOM 838 C C . VAL A 1 107 ? -10.612 -2.355 12.659 1.00 96.75 107 VAL A C 1
ATOM 840 O O . VAL A 1 107 ? -10.766 -1.171 12.933 1.00 96.75 107 VAL A O 1
ATOM 843 N N . PHE A 1 108 ? -11.147 -3.334 13.379 1.00 95.12 108 PHE A N 1
ATOM 844 C CA . PHE A 1 108 ? -11.826 -3.150 14.661 1.00 95.12 108 PHE A CA 1
ATOM 845 C C . PHE A 1 108 ? -10.852 -3.440 15.812 1.00 95.12 108 PHE A C 1
ATOM 847 O O . PHE A 1 108 ? -9.817 -4.077 15.609 1.00 95.12 108 PHE A O 1
ATOM 854 N N . ASP A 1 109 ? -11.236 -3.100 17.045 1.00 89.38 109 ASP A N 1
ATOM 855 C CA . ASP A 1 109 ? -10.444 -3.388 18.256 1.00 89.38 109 ASP A CA 1
ATOM 856 C C . ASP A 1 109 ? -10.039 -4.874 18.380 1.00 89.38 109 ASP A C 1
ATOM 858 O O . ASP A 1 109 ? -8.902 -5.215 18.711 1.00 89.38 109 ASP A O 1
ATOM 862 N N . ARG A 1 110 ? -10.960 -5.793 18.048 1.00 88.06 110 ARG A N 1
ATOM 863 C CA . ARG A 1 110 ? -10.767 -7.252 18.210 1.00 88.06 110 ARG A CA 1
ATOM 864 C C . ARG A 1 110 ? -10.921 -8.065 16.934 1.00 88.06 110 ARG A C 1
ATOM 866 O O . ARG A 1 110 ? -10.785 -9.288 16.965 1.00 88.06 110 ARG A O 1
ATOM 873 N N . CYS A 1 111 ? -11.212 -7.412 15.816 1.00 92.12 111 CYS A N 1
ATOM 874 C CA . CYS A 1 111 ? -11.497 -8.075 14.553 1.00 92.12 111 CYS A CA 1
ATOM 875 C C . CYS A 1 111 ? -10.762 -7.374 13.413 1.00 92.12 111 CYS A C 1
ATOM 877 O O . CYS A 1 111 ? -10.754 -6.152 13.331 1.00 92.12 111 CYS A O 1
ATOM 879 N N . LEU A 1 112 ? -10.167 -8.157 12.515 1.00 93.94 112 LEU A N 1
ATOM 880 C CA . LEU A 1 112 ? -9.651 -7.662 11.245 1.00 93.94 112 LEU A CA 1
ATOM 881 C C . LEU A 1 112 ? -10.405 -8.356 10.119 1.00 93.94 112 LEU A C 1
ATOM 883 O O . LEU A 1 112 ? -10.301 -9.575 9.961 1.00 93.94 112 LEU A O 1
ATOM 887 N N . ILE A 1 113 ? -11.106 -7.577 9.305 1.00 94.31 113 ILE A N 1
ATOM 888 C CA . ILE A 1 113 ? -11.647 -8.049 8.033 1.00 94.31 113 ILE A CA 1
ATOM 889 C C . ILE A 1 113 ? -10.679 -7.597 6.945 1.00 94.31 113 ILE A C 1
ATOM 891 O O . ILE A 1 113 ? -10.356 -6.418 6.856 1.00 94.31 113 ILE A O 1
ATOM 895 N N . SER A 1 114 ? -10.198 -8.533 6.122 1.00 92.81 114 SER A N 1
ATOM 896 C CA . SER A 1 114 ? -9.358 -8.204 4.968 1.00 92.81 114 SER A CA 1
ATOM 897 C C . SER A 1 114 ? -9.883 -8.835 3.679 1.00 92.81 114 SER A C 1
ATOM 899 O O . SER A 1 114 ? -10.172 -10.043 3.609 1.00 92.81 114 SER A O 1
ATOM 901 N N . VAL A 1 115 ? -10.004 -7.998 2.653 1.00 92.50 115 VAL A N 1
ATOM 902 C CA . VAL A 1 115 ? -10.532 -8.324 1.328 1.00 92.50 115 VAL A CA 1
ATOM 903 C C . VAL A 1 115 ? -9.394 -8.211 0.329 1.00 92.50 115 VAL A C 1
ATOM 905 O O . VAL A 1 115 ? -8.748 -7.174 0.219 1.00 92.50 115 VAL A O 1
ATOM 908 N N . HIS A 1 116 ? -9.116 -9.308 -0.367 1.00 90.00 116 HIS A N 1
ATOM 909 C CA . HIS A 1 116 ? -7.956 -9.447 -1.238 1.00 90.00 116 HIS A CA 1
ATOM 910 C C . HIS A 1 116 ? -8.394 -9.730 -2.671 1.00 90.00 116 HIS A C 1
ATOM 912 O O . HIS A 1 116 ? -9.390 -10.421 -2.868 1.00 90.00 116 HIS A O 1
ATOM 918 N N . PRO A 1 117 ? -7.623 -9.313 -3.680 1.00 85.62 117 PRO A N 1
ATOM 919 C CA . PRO A 1 117 ? -7.850 -9.718 -5.062 1.00 85.62 117 PRO A CA 1
ATOM 920 C C . PRO A 1 117 ? -7.831 -11.244 -5.213 1.00 85.62 117 PRO A C 1
ATOM 922 O O . PRO A 1 117 ? -7.181 -11.948 -4.430 1.00 85.62 117 PRO A O 1
ATOM 925 N N . ALA A 1 118 ? -8.515 -11.750 -6.240 1.00 76.38 118 ALA A N 1
ATOM 926 C CA . ALA A 1 118 ? -8.531 -13.179 -6.534 1.00 76.38 118 ALA A CA 1
ATOM 927 C C . ALA A 1 118 ? -7.108 -13.719 -6.745 1.00 76.38 118 ALA A C 1
ATOM 929 O O . ALA A 1 118 ? -6.278 -13.060 -7.368 1.00 76.38 118 ALA A O 1
ATOM 930 N N . GLY A 1 119 ? -6.812 -14.902 -6.204 1.00 68.69 119 GLY A N 1
ATOM 931 C CA . GLY A 1 119 ? -5.483 -15.508 -6.348 1.00 68.69 119 GLY A CA 1
ATOM 932 C C . GLY A 1 119 ? -4.359 -14.851 -5.530 1.00 68.69 119 GLY A C 1
ATOM 933 O O . GLY A 1 119 ? -3.200 -15.232 -5.697 1.00 68.69 119 GLY A O 1
ATOM 934 N N . CYS A 1 120 ? -4.671 -13.935 -4.600 1.00 70.12 120 CYS A N 1
ATOM 935 C CA . CYS A 1 120 ? -3.684 -13.297 -3.722 1.00 70.12 120 CYS A CA 1
ATOM 936 C C . CYS A 1 120 ? -2.985 -14.323 -2.804 1.00 70.12 120 CYS A C 1
ATOM 938 O O . CYS A 1 120 ? -3.422 -14.613 -1.684 1.00 70.12 120 CYS A O 1
ATOM 940 N N . TYR A 1 121 ? -1.863 -14.876 -3.272 1.00 67.69 121 TYR A N 1
ATOM 941 C CA . TYR A 1 121 ? -1.080 -15.853 -2.515 1.00 67.69 121 TYR A CA 1
ATOM 942 C C . TYR A 1 121 ? -0.406 -15.224 -1.291 1.00 67.69 121 TYR A C 1
ATOM 944 O O . TYR A 1 121 ? -0.267 -15.889 -0.269 1.00 67.69 121 TYR A O 1
ATOM 952 N N . ALA A 1 122 ? -0.053 -13.934 -1.363 1.00 67.12 122 ALA A N 1
ATOM 953 C CA . ALA A 1 122 ? 0.558 -13.188 -0.262 1.00 67.12 122 ALA A CA 1
ATOM 954 C C . ALA A 1 122 ? -0.326 -13.178 0.995 1.00 67.12 122 ALA A C 1
ATOM 956 O O . ALA A 1 122 ? 0.162 -13.392 2.100 1.00 67.12 122 ALA A O 1
ATOM 957 N N . ALA A 1 123 ? -1.642 -13.015 0.837 1.00 65.81 123 ALA A N 1
ATOM 958 C CA . ALA A 1 123 ? -2.573 -13.064 1.959 1.00 65.81 123 ALA A CA 1
ATOM 959 C C . ALA A 1 123 ? -2.658 -14.466 2.574 1.00 65.81 123 ALA A C 1
ATOM 961 O O . ALA A 1 123 ? -2.590 -14.624 3.793 1.00 65.81 123 ALA A O 1
ATOM 962 N N . LYS A 1 124 ? -2.766 -15.503 1.732 1.00 72.56 124 LYS A N 1
ATOM 963 C CA . LYS A 1 124 ? -2.838 -16.901 2.184 1.00 72.56 124 LYS A CA 1
ATOM 964 C C . LYS A 1 124 ? -1.550 -17.328 2.886 1.00 72.56 124 LYS A C 1
ATOM 966 O O . LYS A 1 124 ? -1.623 -17.935 3.952 1.00 72.56 124 LYS A O 1
ATOM 971 N N . SER A 1 125 ? -0.387 -16.986 2.336 1.00 74.75 125 SER A N 1
ATOM 972 C CA . SER A 1 125 ? 0.912 -17.303 2.933 1.00 74.75 125 SER A CA 1
ATOM 973 C C . SER A 1 125 ? 1.131 -16.549 4.244 1.00 74.75 125 SER A C 1
ATOM 975 O O . SER A 1 125 ? 1.618 -17.142 5.206 1.00 74.75 125 SER A O 1
ATOM 977 N N . PHE A 1 126 ? 0.698 -15.288 4.328 1.00 72.94 126 PHE A N 1
ATOM 978 C CA . PHE A 1 126 ? 0.745 -14.514 5.564 1.00 72.94 126 PHE A CA 1
ATOM 979 C C . PHE A 1 126 ? -0.132 -15.148 6.650 1.00 72.94 126 PHE A C 1
ATOM 981 O O . PHE A 1 126 ? 0.344 -15.379 7.759 1.00 72.94 126 PHE A O 1
ATOM 988 N N . ILE A 1 127 ? -1.377 -15.516 6.324 1.00 73.44 127 ILE A N 1
ATOM 989 C CA . ILE A 1 127 ? -2.283 -16.213 7.252 1.00 73.44 127 ILE A CA 1
ATOM 990 C C . ILE A 1 127 ? -1.690 -17.560 7.681 1.00 73.44 127 ILE A C 1
ATOM 992 O O . ILE A 1 127 ? -1.706 -17.884 8.865 1.00 73.44 127 ILE A O 1
ATOM 996 N N . GLN A 1 128 ? -1.135 -18.345 6.754 1.00 80.31 128 GLN A N 1
ATOM 997 C CA . GLN A 1 128 ? -0.506 -19.631 7.070 1.00 80.31 128 GLN A CA 1
ATOM 998 C C . GLN A 1 128 ? 0.701 -19.469 7.995 1.00 80.31 128 GLN A C 1
ATOM 1000 O O . GLN A 1 128 ? 0.823 -20.218 8.964 1.00 80.31 128 GLN A O 1
ATOM 1005 N N . ARG A 1 129 ? 1.566 -18.483 7.728 1.00 78.44 129 ARG A N 1
ATOM 1006 C CA . ARG A 1 129 ? 2.723 -18.164 8.570 1.00 78.44 129 ARG A CA 1
ATOM 1007 C C . ARG A 1 129 ? 2.283 -17.701 9.954 1.00 78.44 129 ARG A C 1
ATOM 1009 O O . ARG A 1 129 ? 2.769 -18.233 10.943 1.00 78.44 129 ARG A O 1
ATOM 1016 N N . PHE A 1 130 ? 1.307 -16.799 10.024 1.00 74.31 130 PHE A N 1
ATOM 1017 C CA . PHE A 1 130 ? 0.723 -16.346 11.283 1.00 74.31 130 PHE A CA 1
ATOM 1018 C C . PHE A 1 130 ? 0.111 -17.506 12.080 1.00 74.31 130 PHE A C 1
ATOM 1020 O O . PHE A 1 130 ? 0.383 -17.647 13.268 1.00 74.31 130 PHE A O 1
ATOM 1027 N N . LEU A 1 131 ? -0.663 -18.386 11.438 1.00 76.94 131 LEU A N 1
ATOM 1028 C CA . LEU A 1 131 ? -1.229 -19.569 12.088 1.00 76.94 131 LEU A CA 1
ATOM 1029 C C . LEU A 1 131 ? -0.142 -20.544 12.553 1.00 76.94 131 LEU A C 1
ATOM 1031 O O . LEU A 1 131 ? -0.297 -21.168 13.601 1.00 76.94 131 LEU A O 1
ATOM 1035 N N . ALA A 1 132 ? 0.946 -20.693 11.796 1.00 79.19 132 ALA A N 1
ATOM 1036 C CA . ALA A 1 132 ? 2.088 -21.507 12.198 1.00 79.19 132 ALA A CA 1
ATOM 1037 C C . ALA A 1 132 ? 2.795 -20.911 13.426 1.00 79.19 132 ALA A C 1
ATOM 1039 O O . ALA A 1 132 ? 3.049 -21.640 14.384 1.00 79.19 132 ALA A O 1
ATOM 1040 N N . ASP A 1 133 ? 3.023 -19.596 13.442 1.00 74.62 133 ASP A N 1
ATOM 1041 C CA . ASP A 1 133 ? 3.623 -18.875 14.568 1.00 74.62 133 ASP A CA 1
ATOM 1042 C C . ASP A 1 133 ? 2.717 -18.912 15.813 1.00 74.62 133 ASP A C 1
ATOM 1044 O O . ASP A 1 133 ? 3.199 -19.129 16.926 1.00 74.62 133 ASP A O 1
ATOM 1048 N N . ALA A 1 134 ? 1.395 -18.803 15.641 1.00 72.62 134 ALA A N 1
ATOM 1049 C CA . ALA A 1 134 ? 0.414 -18.937 16.720 1.00 72.62 134 ALA A CA 1
ATOM 1050 C C . ALA A 1 134 ? 0.398 -20.353 17.306 1.00 72.62 134 ALA A C 1
ATOM 1052 O O . ALA A 1 134 ? 0.463 -20.521 18.524 1.00 72.62 134 ALA A O 1
ATOM 1053 N N . LYS A 1 135 ? 0.393 -21.386 16.452 1.00 73.69 135 LYS A N 1
ATOM 1054 C CA . LYS A 1 135 ? 0.522 -22.787 16.885 1.00 73.69 135 LYS A CA 1
ATOM 1055 C C . LYS A 1 135 ? 1.842 -23.022 17.617 1.00 73.69 135 LYS A C 1
ATOM 1057 O O . LYS A 1 135 ? 1.855 -23.682 18.652 1.00 73.69 135 LYS A O 1
ATOM 1062 N N . PHE A 1 136 ? 2.942 -22.467 17.112 1.00 68.62 136 PHE A N 1
ATOM 1063 C CA . PHE A 1 136 ? 4.249 -22.583 17.749 1.00 68.62 136 PHE A CA 1
ATOM 1064 C C . PHE A 1 136 ? 4.270 -21.900 19.120 1.00 68.62 136 PHE A C 1
ATOM 1066 O O . PHE A 1 136 ? 4.752 -22.494 20.077 1.00 68.62 136 PHE A O 1
ATOM 1073 N N . SER A 1 137 ? 3.684 -20.708 19.256 1.00 64.62 137 SER A N 1
ATOM 1074 C CA . SER A 1 137 ? 3.587 -20.004 20.540 1.00 64.62 137 SER A CA 1
ATOM 1075 C C . SER A 1 137 ? 2.706 -20.721 21.568 1.00 64.62 137 SER A C 1
ATOM 1077 O O . SER A 1 137 ? 2.974 -20.601 22.759 1.00 64.62 137 SER A O 1
ATOM 1079 N N . LEU A 1 138 ? 1.670 -21.451 21.141 1.00 65.06 138 LEU A N 1
ATOM 1080 C CA . LEU A 1 138 ? 0.844 -22.280 22.032 1.00 65.06 138 LEU A CA 1
ATOM 1081 C C . LEU A 1 138 ? 1.592 -23.539 22.500 1.00 65.06 138 LEU A C 1
ATOM 1083 O O . LEU A 1 138 ? 1.392 -23.994 23.623 1.00 65.06 138 LEU A O 1
ATOM 1087 N N . ASN A 1 139 ? 2.474 -24.077 21.651 1.00 61.06 139 ASN A N 1
ATOM 1088 C CA . ASN A 1 139 ? 3.252 -25.288 21.925 1.00 61.06 139 ASN A CA 1
ATOM 1089 C C . ASN A 1 139 ? 4.586 -25.010 22.646 1.00 61.06 139 ASN A C 1
ATOM 1091 O O . ASN A 1 139 ? 5.118 -25.892 23.322 1.00 61.06 139 ASN A O 1
ATOM 1095 N N . ALA A 1 140 ? 5.138 -23.802 22.517 1.00 57.12 140 ALA A N 1
ATOM 1096 C CA . ALA A 1 140 ? 6.348 -23.368 23.202 1.00 57.12 140 ALA A CA 1
ATOM 1097 C C . ALA A 1 140 ? 6.038 -23.099 24.684 1.00 57.12 140 ALA A C 1
ATOM 1099 O O . ALA A 1 140 ? 5.728 -21.982 25.094 1.00 57.12 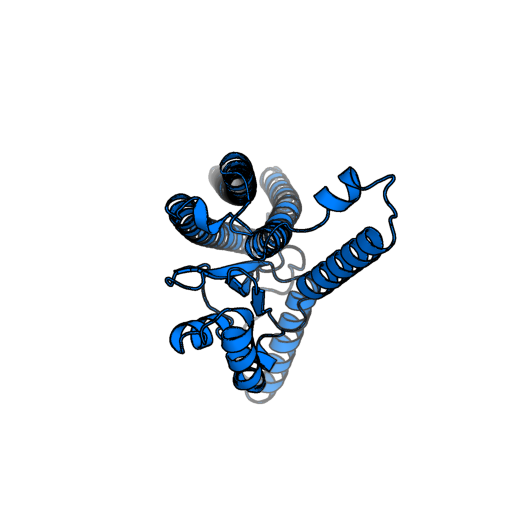140 ALA A O 1
ATOM 1100 N N . GLY A 1 141 ? 6.108 -24.150 25.505 1.00 54.34 141 GLY A N 1
ATOM 1101 C CA . GLY A 1 141 ? 6.042 -24.027 26.960 1.00 54.34 141 GLY A CA 1
ATOM 1102 C C . GLY A 1 141 ? 7.066 -23.015 27.497 1.00 54.34 141 GLY A C 1
ATOM 1103 O O . GLY A 1 141 ? 8.143 -22.873 26.928 1.00 54.34 141 GLY A O 1
ATOM 1104 N N . ARG A 1 142 ? 6.686 -22.339 28.595 1.00 49.59 142 ARG A N 1
ATOM 1105 C CA . ARG A 1 142 ? 7.318 -21.284 29.439 1.00 49.59 142 ARG A CA 1
ATOM 1106 C C . ARG A 1 142 ? 8.797 -20.846 29.261 1.00 49.59 142 ARG A C 1
ATOM 1108 O O . ARG A 1 142 ? 9.112 -19.758 29.735 1.00 49.59 142 ARG A O 1
ATOM 1115 N N . GLY A 1 143 ? 9.691 -21.593 28.618 1.00 50.25 143 GLY A N 1
ATOM 1116 C CA . GLY A 1 143 ? 11.125 -21.304 28.500 1.00 50.25 143 GLY A CA 1
ATOM 1117 C C . GLY A 1 143 ? 11.551 -20.318 27.401 1.00 50.25 143 GLY A C 1
ATOM 1118 O O . GLY A 1 143 ? 12.576 -19.674 27.581 1.00 50.25 143 GLY A O 1
ATOM 1119 N N . ASP A 1 144 ? 10.779 -20.138 26.318 1.00 51.28 144 ASP A N 1
ATOM 1120 C CA . ASP A 1 144 ? 11.190 -19.309 25.154 1.00 51.28 144 ASP A CA 1
ATOM 1121 C C . ASP A 1 144 ? 10.184 -18.182 24.814 1.00 51.28 144 ASP A C 1
ATOM 1123 O O . ASP A 1 144 ? 10.012 -17.708 23.687 1.00 51.28 144 ASP A O 1
ATOM 1127 N N . SER A 1 145 ? 9.466 -17.751 25.853 1.00 52.16 145 SER A N 1
ATOM 1128 C CA . SER A 1 145 ? 8.257 -16.925 25.771 1.00 52.16 145 SER A CA 1
ATOM 1129 C C . SER A 1 145 ? 8.477 -15.498 25.244 1.00 52.16 145 SER A C 1
ATOM 1131 O O . SER A 1 145 ? 7.498 -14.825 24.924 1.00 52.16 145 SER A O 1
ATOM 1133 N N . ALA A 1 146 ? 9.718 -15.001 25.207 1.00 52.44 146 ALA A N 1
ATOM 1134 C CA . ALA A 1 146 ? 10.042 -13.648 24.743 1.00 52.44 146 ALA A CA 1
ATOM 1135 C C . ALA A 1 146 ? 10.184 -13.577 23.211 1.00 52.44 146 ALA A C 1
ATOM 1137 O O . ALA A 1 146 ? 9.676 -12.647 22.590 1.00 52.44 146 ALA A O 1
ATOM 1138 N N . SER A 1 147 ? 10.797 -14.597 22.600 1.00 51.03 147 SER A N 1
ATOM 1139 C CA . SER A 1 147 ? 10.948 -14.713 21.141 1.00 51.03 147 SER A CA 1
ATOM 1140 C C . SER A 1 147 ? 9.635 -15.129 20.461 1.00 51.03 147 SER A C 1
ATOM 1142 O O . SER A 1 147 ? 9.316 -14.672 19.367 1.00 51.03 147 SER A O 1
ATOM 1144 N N . ALA A 1 148 ? 8.810 -15.938 21.137 1.00 50.22 148 ALA A N 1
ATOM 1145 C CA . ALA A 1 148 ? 7.475 -16.293 20.649 1.00 50.22 148 ALA A CA 1
ATOM 1146 C C . ALA A 1 148 ? 6.492 -15.101 20.667 1.00 50.22 148 ALA A C 1
ATOM 1148 O O . ALA A 1 148 ? 5.700 -14.941 19.740 1.00 50.22 148 ALA A O 1
ATOM 1149 N N . ARG A 1 149 ? 6.580 -14.216 21.676 1.00 53.78 149 ARG A N 1
ATOM 1150 C CA . ARG A 1 149 ? 5.728 -13.013 21.788 1.00 53.78 149 ARG A CA 1
ATOM 1151 C C . ARG A 1 149 ? 6.046 -11.921 20.767 1.00 53.78 149 ARG A C 1
ATOM 1153 O O . ARG A 1 149 ? 5.144 -11.170 20.425 1.00 53.78 149 ARG A O 1
ATOM 1160 N N . SER A 1 150 ? 7.281 -11.819 20.272 1.00 57.25 150 SER A N 1
ATOM 1161 C CA . SER A 1 150 ? 7.641 -10.810 19.259 1.00 57.25 150 SER A CA 1
ATOM 1162 C C . SER A 1 150 ? 7.122 -11.157 17.856 1.00 57.25 150 SER A C 1
ATOM 1164 O O . SER A 1 150 ? 6.903 -10.270 17.025 1.00 57.25 150 SER A O 1
ATOM 1166 N N . ARG A 1 151 ? 6.887 -12.448 17.591 1.00 67.44 151 ARG A N 1
ATOM 1167 C CA . ARG A 1 151 ? 6.397 -12.944 16.297 1.00 67.44 151 ARG A CA 1
ATOM 1168 C C . ARG A 1 151 ? 4.897 -12.749 16.114 1.00 67.44 151 ARG A C 1
ATOM 1170 O O . ARG A 1 151 ? 4.456 -12.562 14.984 1.00 67.44 151 ARG A O 1
ATOM 1177 N N . LEU A 1 152 ? 4.132 -12.735 17.203 1.00 79.25 152 LEU A N 1
ATOM 1178 C CA . LEU A 1 152 ? 2.689 -12.547 17.137 1.00 79.25 152 LEU A CA 1
ATOM 1179 C C . LEU A 1 152 ? 2.310 -11.059 17.099 1.00 79.25 152 LEU A C 1
ATOM 1181 O O . LEU A 1 152 ? 2.837 -10.277 17.892 1.00 79.25 152 LEU A O 1
ATOM 1185 N N . PRO A 1 153 ? 1.392 -10.662 16.203 1.00 84.62 153 PRO A N 1
ATOM 1186 C CA . PRO A 1 153 ? 0.758 -9.361 16.263 1.00 84.62 153 PRO A CA 1
ATOM 1187 C C . PRO A 1 153 ? 0.132 -9.070 17.630 1.00 84.62 153 PRO A C 1
ATOM 1189 O O . PRO A 1 153 ? -0.527 -9.927 18.222 1.00 84.62 153 PRO A O 1
ATOM 1192 N N . ILE A 1 154 ? 0.309 -7.842 18.114 1.00 85.44 154 ILE A N 1
ATOM 1193 C CA . ILE A 1 154 ? -0.266 -7.377 19.385 1.00 85.44 154 ILE A CA 1
ATOM 1194 C C . ILE A 1 154 ? -1.694 -6.827 19.237 1.00 85.44 154 ILE A C 1
ATOM 1196 O O . ILE A 1 154 ? -2.366 -6.588 20.231 1.00 85.44 154 ILE A O 1
ATOM 1200 N N . SER A 1 155 ? -2.202 -6.625 18.031 1.00 89.56 155 SER A N 1
ATOM 1201 C CA . SER A 1 155 ? -3.580 -6.174 17.806 1.00 89.56 155 SER A CA 1
ATOM 1202 C C . SER A 1 155 ? -3.989 -6.441 16.355 1.00 89.56 155 SER A C 1
ATOM 1204 O O . SER A 1 155 ? -3.115 -6.713 15.522 1.00 89.56 155 SER A O 1
ATOM 1206 N N . PRO A 1 156 ? -5.290 -6.363 16.020 1.00 92.31 156 PRO A N 1
ATOM 1207 C CA . PRO A 1 156 ? -5.750 -6.331 14.630 1.00 92.31 156 PRO A CA 1
ATOM 1208 C C . PRO A 1 156 ? -5.038 -5.254 13.803 1.00 92.31 156 PRO A C 1
ATOM 1210 O O . PRO A 1 156 ? -4.633 -5.511 12.672 1.00 92.31 156 PRO A O 1
ATOM 1213 N N . THR A 1 157 ? -4.788 -4.091 14.405 1.00 94.44 157 THR A N 1
ATOM 1214 C CA . THR A 1 157 ? -4.014 -2.995 13.816 1.00 94.44 157 THR A CA 1
ATOM 1215 C C . THR A 1 157 ? -2.566 -3.390 13.524 1.00 94.44 157 THR A C 1
ATOM 1217 O O . THR A 1 157 ? -2.077 -3.172 12.420 1.00 94.44 157 THR A O 1
ATOM 1220 N N . ASP A 1 158 ? -1.877 -4.035 14.474 1.00 92.56 158 ASP A N 1
ATOM 1221 C CA . ASP A 1 158 ? -0.520 -4.552 14.247 1.00 92.56 158 ASP A CA 1
ATOM 1222 C C . ASP A 1 158 ? -0.498 -5.603 13.125 1.00 92.56 158 ASP A C 1
ATOM 1224 O O . ASP A 1 158 ? 0.415 -5.647 12.302 1.00 92.56 158 ASP A O 1
ATOM 1228 N N . LEU A 1 159 ? -1.526 -6.451 13.065 1.00 91.62 159 LEU A N 1
ATOM 1229 C CA . LEU A 1 159 ? -1.660 -7.446 12.008 1.00 91.62 159 LEU A CA 1
ATOM 1230 C C . LEU A 1 159 ? -1.821 -6.781 10.632 1.00 91.62 159 LEU A C 1
ATOM 1232 O O . LEU A 1 159 ? -1.106 -7.159 9.703 1.00 91.62 159 LEU A O 1
ATOM 1236 N N . ALA A 1 160 ? -2.694 -5.777 10.515 1.00 94.00 160 ALA A N 1
ATOM 1237 C CA . ALA A 1 160 ? -2.881 -5.009 9.285 1.00 94.00 160 ALA A CA 1
ATOM 1238 C C . ALA A 1 160 ? -1.575 -4.327 8.843 1.00 94.00 160 ALA A C 1
ATOM 1240 O O . ALA A 1 160 ? -1.149 -4.512 7.705 1.00 94.00 160 ALA A O 1
ATOM 1241 N N . LEU A 1 161 ? -0.870 -3.654 9.760 1.00 94.12 161 LEU A N 1
ATOM 1242 C CA . LEU A 1 161 ? 0.432 -3.030 9.493 1.00 94.12 161 LEU A CA 1
ATOM 1243 C C . LEU A 1 161 ? 1.468 -4.010 8.946 1.00 94.12 161 LEU A C 1
ATOM 1245 O O . LEU A 1 161 ? 2.185 -3.695 8.000 1.00 94.12 161 LEU A O 1
ATOM 1249 N N . ARG A 1 162 ? 1.562 -5.215 9.518 1.00 91.25 162 ARG A N 1
ATOM 1250 C CA . ARG A 1 162 ? 2.512 -6.232 9.041 1.00 91.25 162 ARG A CA 1
AT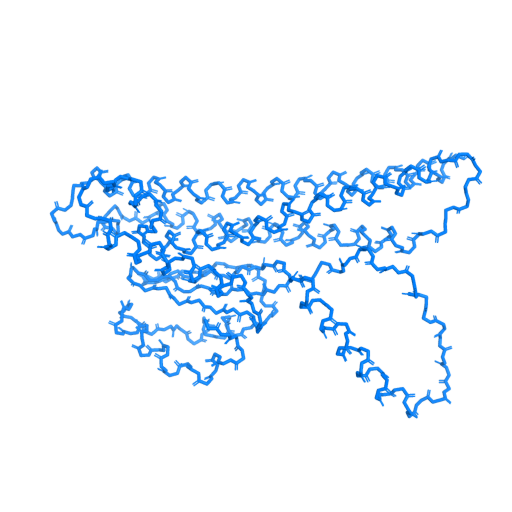OM 1251 C C . ARG A 1 162 ? 2.143 -6.755 7.654 1.00 91.25 162 ARG A C 1
ATOM 1253 O O . ARG A 1 162 ? 3.039 -7.052 6.865 1.00 91.25 162 ARG A O 1
ATOM 1260 N N . MET A 1 163 ? 0.848 -6.870 7.355 1.00 91.44 163 MET A N 1
ATOM 1261 C CA . MET A 1 163 ? 0.376 -7.231 6.017 1.00 91.44 163 MET A CA 1
ATOM 1262 C C . MET A 1 163 ? 0.697 -6.129 5.003 1.00 91.44 163 MET A C 1
ATOM 1264 O O . MET A 1 163 ? 1.196 -6.442 3.926 1.00 91.44 163 MET A O 1
ATOM 1268 N N . ILE A 1 164 ? 0.479 -4.861 5.363 1.00 93.38 164 ILE A N 1
ATOM 1269 C CA . ILE A 1 164 ? 0.831 -3.703 4.530 1.00 93.38 164 ILE A CA 1
ATOM 1270 C C . ILE A 1 164 ? 2.346 -3.648 4.309 1.00 93.38 164 ILE A C 1
ATOM 1272 O O . ILE A 1 164 ? 2.779 -3.532 3.167 1.00 93.38 164 ILE A O 1
ATOM 1276 N N . ASN A 1 165 ? 3.167 -3.839 5.348 1.00 91.25 165 ASN A N 1
ATOM 1277 C CA . ASN A 1 165 ? 4.624 -3.859 5.192 1.00 91.25 165 ASN A CA 1
ATOM 1278 C C . ASN A 1 165 ? 5.077 -4.926 4.187 1.00 91.25 165 ASN A C 1
ATOM 1280 O O . ASN A 1 165 ? 5.880 -4.642 3.307 1.00 91.25 165 ASN A O 1
ATOM 1284 N N . ALA A 1 166 ? 4.509 -6.135 4.254 1.00 88.06 166 ALA A N 1
ATOM 1285 C CA . ALA A 1 166 ? 4.816 -7.190 3.288 1.00 88.06 166 ALA A CA 1
ATOM 1286 C C . ALA A 1 166 ? 4.408 -6.819 1.844 1.00 88.06 166 ALA A C 1
ATOM 1288 O O . ALA A 1 166 ? 5.044 -7.256 0.881 1.00 88.06 166 ALA A O 1
ATOM 1289 N N . MET A 1 167 ? 3.356 -6.012 1.670 1.00 90.06 167 MET A N 1
ATOM 1290 C CA . MET A 1 167 ? 2.978 -5.472 0.360 1.00 90.06 167 MET A CA 1
ATOM 1291 C C . MET A 1 167 ? 3.974 -4.409 -0.108 1.00 90.06 167 MET A C 1
ATOM 1293 O O . MET A 1 167 ? 4.365 -4.438 -1.274 1.00 90.06 167 MET A O 1
ATOM 1297 N N . VAL A 1 168 ? 4.428 -3.525 0.788 1.00 91.06 168 VAL A N 1
ATOM 1298 C CA . VAL A 1 168 ? 5.454 -2.506 0.506 1.00 91.06 168 VAL A CA 1
ATOM 1299 C C . VAL A 1 168 ? 6.797 -3.144 0.131 1.00 91.06 168 VAL A C 1
ATOM 1301 O O . VAL A 1 168 ? 7.431 -2.717 -0.833 1.00 91.06 168 VAL A O 1
ATOM 1304 N N . ASP A 1 169 ? 7.192 -4.231 0.795 1.00 87.44 169 ASP A N 1
ATOM 1305 C CA . ASP A 1 169 ? 8.421 -4.975 0.483 1.00 87.44 169 ASP A CA 1
ATOM 1306 C C . ASP A 1 169 ? 8.468 -5.439 -0.986 1.00 87.44 169 ASP A C 1
ATOM 1308 O O . ASP A 1 169 ? 9.525 -5.427 -1.621 1.00 87.44 169 ASP A O 1
ATOM 1312 N N . SER A 1 170 ? 7.313 -5.760 -1.580 1.00 86.31 170 SER A N 1
ATOM 1313 C CA . SER A 1 170 ? 7.232 -6.146 -2.997 1.00 86.31 170 SER A CA 1
ATOM 1314 C C . SER A 1 170 ? 7.648 -5.002 -3.937 1.00 86.31 170 SER A C 1
ATOM 1316 O O . SER A 1 170 ? 8.243 -5.245 -4.989 1.00 86.31 170 SER A O 1
ATOM 1318 N N . TYR A 1 171 ? 7.399 -3.746 -3.552 1.00 86.88 171 TYR A N 1
ATOM 1319 C CA . TYR A 1 171 ? 7.859 -2.570 -4.297 1.00 86.88 171 TYR A CA 1
ATOM 1320 C C . TYR A 1 171 ? 9.376 -2.369 -4.185 1.00 86.88 171 TYR A C 1
ATOM 1322 O O . TYR A 1 171 ? 10.028 -1.976 -5.157 1.00 86.88 171 TYR A O 1
ATOM 1330 N N . LEU A 1 172 ? 9.971 -2.695 -3.032 1.00 83.94 172 LEU A N 1
ATOM 1331 C CA . LEU A 1 172 ? 11.426 -2.655 -2.847 1.00 83.94 172 LEU A CA 1
ATOM 1332 C C . LEU A 1 172 ? 12.154 -3.686 -3.716 1.00 83.94 172 LEU A C 1
ATOM 1334 O O . LEU A 1 172 ? 13.279 -3.430 -4.158 1.00 83.94 172 LEU A O 1
ATOM 1338 N N . ASP A 1 173 ? 11.535 -4.833 -3.982 1.00 84.69 173 ASP A N 1
ATOM 1339 C CA . ASP A 1 173 ? 12.084 -5.821 -4.910 1.00 84.69 173 ASP A CA 1
ATOM 1340 C C . ASP A 1 173 ? 11.930 -5.385 -6.369 1.00 84.69 173 ASP A C 1
ATOM 1342 O O . ASP A 1 173 ? 12.896 -5.482 -7.135 1.00 84.69 173 ASP A O 1
ATOM 1346 N N . LEU A 1 174 ? 10.786 -4.793 -6.735 1.00 83.56 174 LEU A N 1
ATOM 1347 C CA . LEU A 1 174 ? 10.590 -4.186 -8.055 1.00 83.56 174 LEU A CA 1
ATOM 1348 C C . LEU A 1 174 ? 11.672 -3.136 -8.347 1.00 83.56 174 LEU A C 1
ATOM 1350 O O . LEU A 1 174 ? 12.272 -3.148 -9.420 1.00 83.56 174 LEU A O 1
ATOM 1354 N N . ARG A 1 175 ? 12.009 -2.298 -7.360 1.00 83.50 175 ARG A N 1
ATOM 1355 C CA . ARG A 1 175 ? 13.074 -1.288 -7.447 1.00 83.50 175 ARG A CA 1
ATOM 1356 C C . ARG A 1 175 ? 14.387 -1.838 -8.018 1.00 83.50 175 ARG A C 1
ATOM 1358 O O . ARG A 1 175 ? 15.016 -1.185 -8.853 1.00 83.50 175 ARG A O 1
ATOM 1365 N N . LYS A 1 176 ? 14.811 -3.028 -7.571 1.00 83.88 176 LYS A N 1
ATOM 1366 C CA . LYS A 1 176 ? 16.069 -3.663 -8.011 1.00 83.88 176 LYS A CA 1
ATOM 1367 C C . LYS A 1 176 ? 16.002 -3.996 -9.500 1.00 83.88 176 LYS A C 1
ATOM 1369 O O . LYS A 1 176 ? 16.920 -3.670 -10.243 1.00 83.88 176 LYS A O 1
ATOM 1374 N N . VAL A 1 177 ? 14.880 -4.573 -9.929 1.00 83.00 177 VAL A N 1
ATOM 1375 C CA . VAL A 1 177 ? 14.631 -4.939 -11.328 1.00 83.00 177 VAL A CA 1
ATOM 1376 C C . VAL A 1 177 ? 14.601 -3.701 -12.228 1.00 83.00 177 VAL A C 1
ATOM 1378 O O . VAL A 1 177 ? 15.261 -3.696 -13.266 1.00 83.00 177 VAL A O 1
ATOM 1381 N N . LEU A 1 178 ? 13.897 -2.638 -11.816 1.00 82.06 178 LEU A N 1
ATOM 1382 C CA . LEU A 1 178 ? 13.803 -1.394 -12.592 1.00 82.06 178 LEU A CA 1
ATOM 1383 C C . LEU A 1 178 ? 15.165 -0.724 -12.776 1.00 82.06 178 LEU A C 1
ATOM 1385 O O . LEU A 1 178 ? 15.492 -0.268 -13.870 1.00 82.06 178 LEU A O 1
ATOM 1389 N N . THR A 1 179 ? 15.973 -0.715 -11.714 1.00 86.94 179 THR A N 1
ATOM 1390 C CA . THR A 1 179 ? 17.326 -0.146 -11.738 1.00 86.94 179 THR A CA 1
ATOM 1391 C C . THR A 1 179 ? 18.194 -0.844 -12.777 1.00 86.94 179 THR A C 1
ATOM 1393 O O . THR A 1 179 ? 18.718 -0.190 -13.672 1.00 86.94 179 THR A O 1
ATOM 1396 N N . SER A 1 180 ? 18.277 -2.177 -12.723 1.00 87.50 180 SER A N 1
ATOM 1397 C CA . SER A 1 180 ? 19.123 -2.937 -13.646 1.00 87.50 180 SER A CA 1
ATOM 1398 C C . SER A 1 180 ? 18.708 -2.781 -15.112 1.00 87.50 180 SER A C 1
ATOM 1400 O O . SER A 1 180 ? 19.565 -2.760 -15.993 1.00 87.50 180 SER A O 1
ATOM 1402 N N . GLN A 1 181 ? 17.407 -2.658 -15.396 1.00 81.81 181 GLN A N 1
ATOM 1403 C CA . GLN A 1 181 ? 16.932 -2.462 -16.770 1.00 81.81 181 GLN A CA 1
ATOM 1404 C C . GLN A 1 181 ? 17.260 -1.066 -17.308 1.00 81.81 181 GLN A C 1
ATOM 1406 O O . GLN A 1 181 ? 17.696 -0.940 -18.451 1.00 81.81 181 GLN A O 1
ATOM 1411 N N . LEU A 1 182 ? 17.098 -0.023 -16.490 1.00 84.62 182 LEU A N 1
ATOM 1412 C CA . LEU A 1 182 ? 17.433 1.340 -16.904 1.00 84.62 182 LEU A CA 1
ATOM 1413 C C . LEU A 1 182 ? 18.935 1.524 -17.083 1.00 84.62 182 LEU A C 1
ATOM 1415 O O . LEU A 1 182 ? 19.342 2.094 -18.090 1.00 84.62 182 LEU A O 1
ATOM 1419 N N . GLU A 1 183 ? 19.758 0.983 -16.184 1.00 87.06 183 GLU A N 1
ATOM 1420 C CA . GLU A 1 183 ? 21.219 0.999 -16.337 1.00 87.06 183 GLU A CA 1
ATOM 1421 C C . GLU A 1 183 ? 21.657 0.329 -17.647 1.00 87.06 183 GLU A C 1
ATOM 1423 O O . GLU A 1 183 ? 22.543 0.832 -18.341 1.00 87.06 183 GLU A O 1
ATOM 1428 N N . HIS A 1 184 ? 21.000 -0.771 -18.033 1.00 85.94 184 HIS A N 1
ATOM 1429 C CA . HIS A 1 184 ? 21.263 -1.442 -19.303 1.00 85.94 184 HIS A CA 1
ATOM 1430 C C . HIS A 1 184 ? 20.954 -0.544 -20.511 1.00 85.94 184 HIS A C 1
ATOM 1432 O O . HIS A 1 184 ? 21.810 -0.386 -21.384 1.00 85.94 184 HIS A O 1
ATOM 1438 N N . TRP A 1 185 ? 19.781 0.099 -20.553 1.00 84.81 185 TRP A N 1
ATOM 1439 C CA . TRP A 1 185 ? 19.450 1.006 -21.659 1.00 84.81 185 TRP A CA 1
ATOM 1440 C C . TRP A 1 185 ? 20.308 2.266 -21.673 1.00 84.81 185 TRP A C 1
ATOM 1442 O O . TRP A 1 185 ? 20.672 2.729 -22.750 1.00 84.81 185 TRP A O 1
ATOM 1452 N N . GLN A 1 186 ? 20.669 2.809 -20.511 1.00 85.00 186 GLN A N 1
ATOM 1453 C CA . GLN A 1 186 ? 21.574 3.953 -20.430 1.00 85.00 186 GLN A CA 1
ATOM 1454 C C . GLN A 1 186 ? 22.953 3.617 -20.996 1.00 85.00 186 GLN A C 1
ATOM 1456 O O . GLN A 1 186 ? 23.504 4.391 -21.778 1.00 85.00 186 GLN A O 1
ATOM 1461 N N . ALA A 1 187 ? 23.493 2.443 -20.656 1.00 86.44 187 ALA A N 1
ATOM 1462 C CA . ALA A 1 187 ? 24.751 1.970 -21.217 1.00 86.44 187 ALA A CA 1
ATOM 1463 C C . ALA A 1 187 ? 24.664 1.792 -22.741 1.00 86.44 187 ALA A C 1
ATOM 1465 O O . ALA A 1 187 ? 25.603 2.151 -23.449 1.00 86.44 187 ALA A O 1
ATOM 1466 N N . ASP A 1 188 ? 23.546 1.272 -23.252 1.00 84.19 188 ASP A N 1
ATOM 1467 C CA . ASP A 1 188 ? 23.335 1.102 -24.691 1.00 84.19 188 ASP A CA 1
ATOM 1468 C C . ASP A 1 188 ? 23.184 2.441 -25.435 1.00 84.19 188 ASP A C 1
ATOM 1470 O O . ASP A 1 188 ? 23.725 2.574 -26.535 1.00 84.19 188 ASP A O 1
ATOM 1474 N N . LEU A 1 189 ? 22.516 3.434 -24.833 1.00 83.25 189 LEU A N 1
ATOM 1475 C CA . LEU A 1 189 ? 22.368 4.798 -25.365 1.00 83.25 189 LEU A CA 1
ATOM 1476 C C . LEU A 1 189 ? 23.700 5.557 -25.433 1.00 83.25 189 LEU A C 1
ATOM 1478 O O . LEU A 1 189 ? 23.914 6.342 -26.347 1.00 83.25 189 LEU A O 1
ATOM 1482 N N . LEU A 1 190 ? 24.617 5.329 -24.492 1.00 83.12 190 LEU A N 1
ATOM 1483 C CA . LEU A 1 190 ? 25.910 6.025 -24.455 1.00 83.12 190 LEU A CA 1
ATOM 1484 C C . LEU A 1 190 ? 26.978 5.405 -25.374 1.00 83.12 190 LEU A C 1
ATOM 1486 O O . LEU A 1 190 ? 28.085 5.937 -25.485 1.00 83.12 190 LEU A O 1
ATOM 1490 N N . ARG A 1 191 ? 26.695 4.279 -26.041 1.00 82.56 191 ARG A N 1
ATOM 1491 C CA . ARG A 1 191 ? 27.644 3.658 -26.977 1.00 82.56 191 ARG A CA 1
ATOM 1492 C C . ARG A 1 191 ? 27.741 4.465 -28.272 1.00 82.56 191 ARG A C 1
ATOM 1494 O O . ARG A 1 191 ? 26.810 4.492 -29.071 1.00 82.56 191 ARG A O 1
ATOM 1501 N N . ALA A 1 192 ? 28.921 5.027 -28.536 1.00 63.78 192 ALA A N 1
ATOM 1502 C CA . ALA A 1 192 ? 29.240 5.644 -29.822 1.00 63.78 192 ALA A CA 1
ATOM 1503 C C . ALA A 1 192 ? 29.053 4.615 -30.961 1.00 63.78 192 ALA A C 1
ATOM 1505 O O . ALA A 1 192 ? 29.738 3.593 -30.977 1.00 63.78 192 ALA A O 1
ATOM 1506 N N . ASN A 1 193 ? 28.133 4.887 -31.896 1.00 63.25 193 ASN A N 1
ATOM 1507 C CA . ASN A 1 193 ? 27.671 4.034 -33.013 1.00 63.25 193 ASN A CA 1
ATOM 1508 C C . ASN A 1 193 ? 26.581 2.978 -32.728 1.00 63.25 193 ASN A C 1
ATOM 1510 O O . ASN A 1 193 ? 26.322 2.154 -33.611 1.00 63.25 193 ASN A O 1
ATOM 1514 N N . SER A 1 194 ? 25.896 2.980 -31.579 1.00 65.75 194 SER A N 1
ATOM 1515 C CA . SER A 1 194 ? 24.686 2.154 -31.443 1.00 65.75 194 SER A CA 1
ATOM 1516 C C . SER A 1 194 ? 23.484 2.841 -32.117 1.00 65.75 194 SER A C 1
ATOM 1518 O O . SER A 1 194 ? 23.276 4.045 -31.988 1.00 65.75 194 SER A O 1
ATOM 1520 N N . ARG A 1 195 ? 22.683 2.087 -32.882 1.00 69.56 195 ARG A N 1
ATOM 1521 C CA . ARG A 1 195 ? 21.314 2.503 -33.217 1.00 69.56 195 ARG A CA 1
ATOM 1522 C C . ARG A 1 195 ? 20.444 1.998 -32.082 1.00 69.56 195 ARG A C 1
ATOM 1524 O O . ARG A 1 195 ? 20.175 0.803 -31.999 1.00 69.56 195 ARG A O 1
ATOM 1531 N N . PHE A 1 196 ? 20.110 2.871 -31.140 1.00 78.06 196 PHE A N 1
ATOM 1532 C CA . PHE A 1 196 ? 19.208 2.485 -30.068 1.00 78.06 196 PHE A CA 1
ATOM 1533 C C . PHE A 1 196 ? 17.807 2.256 -30.649 1.00 78.06 196 PHE A C 1
ATOM 1535 O O . PHE A 1 196 ? 17.129 3.205 -31.036 1.00 78.06 196 PHE A O 1
ATOM 1542 N N . ASP A 1 197 ? 17.380 0.995 -30.714 1.00 77.56 197 ASP A N 1
ATOM 1543 C CA . ASP A 1 197 ? 16.097 0.600 -31.314 1.00 77.56 197 ASP A CA 1
ATOM 1544 C C . ASP A 1 197 ? 14.970 0.446 -30.266 1.00 77.56 197 ASP A C 1
ATOM 1546 O O . ASP A 1 197 ? 13.796 0.306 -30.609 1.00 77.56 197 ASP A O 1
ATOM 1550 N N . ASN A 1 198 ? 15.296 0.537 -28.969 1.00 79.56 198 ASN A N 1
ATOM 1551 C CA . ASN A 1 198 ? 14.386 0.243 -27.852 1.00 79.56 198 ASN A CA 1
ATOM 1552 C C . ASN A 1 198 ? 13.639 1.478 -27.296 1.00 79.56 198 ASN A C 1
ATOM 1554 O O . ASN A 1 198 ? 13.240 1.500 -26.130 1.00 79.56 198 ASN A O 1
ATOM 1558 N N . TRP A 1 199 ? 13.404 2.510 -28.114 1.00 83.44 199 TRP A N 1
ATOM 1559 C CA . TRP A 1 199 ? 12.731 3.752 -27.690 1.00 83.44 199 TRP A CA 1
ATOM 1560 C C . TRP A 1 199 ? 11.345 3.529 -27.087 1.00 83.44 199 TRP A C 1
ATOM 1562 O O . TRP A 1 199 ? 11.012 4.124 -26.064 1.00 83.44 199 TRP A O 1
ATOM 1572 N N . GLY A 1 200 ? 10.543 2.645 -27.686 1.00 82.19 200 GLY A N 1
ATOM 1573 C CA . GLY A 1 200 ? 9.210 2.328 -27.167 1.00 82.19 200 GLY A CA 1
ATOM 1574 C C . GLY A 1 200 ? 9.258 1.703 -25.771 1.00 82.19 200 GLY A C 1
ATOM 1575 O O . GLY A 1 200 ? 8.450 2.050 -24.908 1.00 82.19 200 GLY A O 1
ATOM 1576 N N . ALA A 1 201 ? 10.242 0.836 -25.521 1.00 80.06 201 ALA A N 1
ATOM 1577 C CA . ALA A 1 201 ? 10.441 0.212 -24.218 1.00 80.06 201 ALA A CA 1
ATOM 1578 C C . ALA A 1 201 ? 10.860 1.234 -23.156 1.00 80.06 201 ALA A C 1
ATOM 1580 O O . ALA A 1 201 ? 10.301 1.247 -22.062 1.00 80.06 201 ALA A O 1
ATOM 1581 N N . LEU A 1 202 ? 11.782 2.133 -23.509 1.00 83.50 202 LEU A N 1
ATOM 1582 C CA . LEU A 1 202 ? 12.237 3.202 -22.625 1.00 83.50 202 LEU A CA 1
ATOM 1583 C C . LEU A 1 202 ? 11.098 4.163 -22.253 1.00 83.50 202 LEU A C 1
ATOM 1585 O O . LEU A 1 202 ? 10.933 4.493 -21.081 1.00 83.50 202 LEU A O 1
ATOM 1589 N N . MET A 1 203 ? 10.276 4.579 -23.222 1.00 85.12 203 MET A N 1
ATOM 1590 C CA . MET A 1 203 ? 9.127 5.455 -22.948 1.00 85.12 203 MET A CA 1
ATOM 1591 C C . MET A 1 203 ? 8.060 4.755 -22.102 1.00 85.12 203 MET A C 1
ATOM 1593 O O . MET A 1 203 ? 7.506 5.359 -21.187 1.00 85.12 203 MET A O 1
ATOM 1597 N N . THR A 1 204 ? 7.820 3.464 -22.348 1.00 82.44 204 THR A N 1
ATOM 1598 C CA . THR A 1 204 ? 6.911 2.659 -21.519 1.00 82.44 204 THR A CA 1
ATOM 1599 C C . THR A 1 204 ? 7.414 2.582 -20.080 1.00 82.44 204 THR A C 1
ATOM 1601 O O . THR A 1 204 ? 6.649 2.822 -19.153 1.00 82.44 204 THR A O 1
ATOM 1604 N N . ALA A 1 205 ? 8.704 2.310 -19.882 1.00 83.00 205 ALA A N 1
ATOM 1605 C CA . ALA A 1 205 ? 9.313 2.261 -18.561 1.00 83.00 205 ALA A CA 1
ATOM 1606 C C . ALA A 1 205 ? 9.192 3.584 -17.799 1.00 83.00 205 ALA A C 1
ATOM 1608 O O . ALA A 1 205 ? 8.849 3.572 -16.620 1.00 83.00 205 ALA A O 1
ATOM 1609 N N . ARG A 1 206 ? 9.403 4.722 -18.471 1.00 85.69 206 ARG A N 1
ATOM 1610 C CA . ARG A 1 206 ? 9.189 6.050 -17.875 1.00 85.69 206 ARG A CA 1
ATOM 1611 C C . ARG A 1 206 ? 7.745 6.248 -17.420 1.00 85.69 206 ARG A C 1
ATOM 1613 O O . ARG A 1 206 ? 7.523 6.622 -16.276 1.00 85.69 206 ARG A O 1
ATOM 1620 N N . GLN A 1 207 ? 6.769 5.907 -18.265 1.00 86.88 207 GLN A N 1
ATOM 1621 C CA . GLN A 1 207 ? 5.358 5.972 -17.875 1.00 86.88 207 GLN A CA 1
ATOM 1622 C C . GLN A 1 207 ? 5.063 5.100 -16.647 1.00 86.88 207 GLN A C 1
ATOM 1624 O O . GLN A 1 207 ? 4.298 5.498 -15.776 1.00 86.88 207 GLN A O 1
ATOM 1629 N N . GLN A 1 208 ? 5.662 3.910 -16.561 1.00 86.25 208 GLN A N 1
ATOM 1630 C CA . GLN A 1 208 ? 5.489 3.036 -15.402 1.00 86.25 208 GLN A CA 1
ATOM 1631 C C . GLN A 1 208 ? 6.132 3.612 -14.129 1.00 86.25 208 GLN A C 1
ATOM 1633 O O . GLN A 1 208 ? 5.553 3.467 -13.058 1.00 86.25 208 GLN A O 1
ATOM 1638 N N . LEU A 1 209 ? 7.285 4.287 -14.221 1.00 89.38 209 LEU A N 1
ATOM 1639 C CA . LEU A 1 209 ? 7.895 4.974 -13.074 1.00 89.38 209 LEU A CA 1
ATOM 1640 C C . LEU A 1 209 ? 6.992 6.082 -12.523 1.00 89.38 209 LEU A C 1
ATOM 1642 O O . LEU A 1 209 ? 6.851 6.169 -11.308 1.00 89.38 209 LEU A O 1
ATOM 1646 N N . HIS A 1 210 ? 6.342 6.860 -13.392 1.00 90.06 210 HIS A N 1
ATOM 1647 C CA . HIS A 1 210 ? 5.354 7.854 -12.963 1.00 90.06 210 HIS A CA 1
ATOM 1648 C C . HIS A 1 210 ? 4.151 7.216 -12.268 1.00 90.06 210 HIS A C 1
ATOM 1650 O O . HIS A 1 210 ? 3.769 7.650 -11.191 1.00 90.06 210 HIS A O 1
ATOM 1656 N N . VAL A 1 211 ? 3.594 6.138 -12.832 1.00 89.56 211 VAL A N 1
ATOM 1657 C CA . VAL A 1 211 ? 2.479 5.407 -12.198 1.00 89.56 211 VAL A CA 1
ATOM 1658 C C . VAL A 1 211 ? 2.879 4.870 -10.821 1.00 89.56 211 VAL A C 1
ATOM 1660 O O . VAL A 1 211 ? 2.072 4.863 -9.896 1.00 89.56 211 VAL A O 1
ATOM 1663 N N . LEU A 1 212 ? 4.123 4.405 -10.670 1.00 91.31 212 LEU A N 1
ATOM 1664 C CA . LEU A 1 212 ? 4.649 3.971 -9.379 1.00 91.31 212 LEU A CA 1
ATOM 1665 C C . LEU A 1 212 ? 4.781 5.139 -8.392 1.00 91.31 212 LEU A C 1
ATOM 1667 O O . LEU A 1 212 ? 4.492 4.960 -7.214 1.00 91.31 212 LEU A O 1
ATOM 1671 N N . GLU A 1 213 ? 5.217 6.307 -8.859 1.00 92.81 213 GLU A N 1
ATOM 1672 C CA . GLU A 1 213 ? 5.296 7.516 -8.043 1.00 92.81 213 GLU A CA 1
ATOM 1673 C C . GLU A 1 213 ? 3.917 7.948 -7.537 1.00 92.81 213 GLU A C 1
ATOM 1675 O O . GLU A 1 213 ? 3.754 8.066 -6.327 1.00 92.81 213 GLU A O 1
ATOM 1680 N N . GLU A 1 214 ? 2.936 8.107 -8.432 1.00 93.25 214 GLU A N 1
ATOM 1681 C CA . GLU A 1 214 ? 1.553 8.481 -8.087 1.00 93.25 214 GLU A CA 1
ATOM 1682 C C . GLU A 1 214 ? 0.959 7.514 -7.057 1.00 93.25 214 GLU A C 1
ATOM 1684 O O . GLU A 1 214 ? 0.389 7.920 -6.049 1.00 93.25 214 GLU A O 1
ATOM 1689 N N . LEU A 1 215 ? 1.166 6.213 -7.262 1.00 93.06 215 LEU A N 1
ATOM 1690 C CA . LEU A 1 215 ? 0.681 5.191 -6.347 1.00 93.06 215 LEU A CA 1
ATOM 1691 C C . LEU A 1 215 ? 1.360 5.258 -4.971 1.00 93.06 215 LEU A C 1
ATOM 1693 O O . LEU A 1 215 ? 0.696 5.021 -3.964 1.00 93.06 215 LEU A O 1
ATOM 1697 N N . CYS A 1 216 ? 2.663 5.544 -4.904 1.00 94.94 216 CYS A N 1
ATOM 1698 C CA . CYS A 1 216 ? 3.345 5.722 -3.622 1.00 94.94 216 CYS A CA 1
ATOM 1699 C C . CYS A 1 216 ? 2.912 7.008 -2.906 1.00 94.94 216 CYS A C 1
ATOM 1701 O O . CYS A 1 216 ? 2.874 7.003 -1.680 1.00 94.94 216 CYS A O 1
ATOM 1703 N N . ASP A 1 217 ? 2.572 8.064 -3.645 1.00 96.31 217 ASP A N 1
ATOM 1704 C CA . ASP A 1 217 ? 2.040 9.319 -3.098 1.00 96.31 217 ASP A CA 1
ATOM 1705 C C . ASP A 1 217 ? 0.682 9.066 -2.415 1.00 96.31 217 ASP A C 1
ATOM 1707 O O . ASP A 1 217 ? 0.544 9.278 -1.213 1.00 96.31 217 ASP A O 1
ATOM 1711 N N . GLU A 1 218 ? -0.267 8.433 -3.121 1.00 96.88 218 GLU A N 1
ATOM 1712 C CA . GLU A 1 218 ? -1.576 8.052 -2.557 1.00 96.88 218 GLU A CA 1
ATOM 1713 C C . GLU A 1 218 ? -1.452 7.116 -1.338 1.00 96.88 218 GLU A C 1
ATOM 1715 O O . GLU A 1 218 ? -2.215 7.203 -0.375 1.00 96.88 218 GLU A O 1
ATOM 1720 N N . GLN A 1 219 ? -0.503 6.172 -1.373 1.00 96.12 219 GLN A N 1
ATOM 1721 C CA . GLN A 1 219 ? -0.235 5.279 -0.242 1.00 96.12 219 GLN A CA 1
ATOM 1722 C C . GLN A 1 219 ? 0.317 6.031 0.967 1.00 96.12 219 GLN A C 1
ATOM 1724 O O . GLN A 1 219 ? -0.014 5.681 2.101 1.00 96.12 219 GLN A O 1
ATOM 1729 N N . HIS A 1 220 ? 1.200 7.003 0.735 1.00 97.69 220 HIS A N 1
ATOM 1730 C CA . HIS A 1 220 ? 1.783 7.813 1.794 1.00 97.69 220 HIS A CA 1
ATOM 1731 C C . HIS A 1 220 ? 0.702 8.636 2.483 1.00 97.69 220 HIS A C 1
ATOM 1733 O O . HIS A 1 220 ? 0.579 8.531 3.703 1.00 97.69 220 HIS A O 1
ATOM 1739 N N . ASP A 1 221 ? -0.136 9.322 1.705 1.00 98.19 221 ASP A N 1
ATOM 1740 C CA . ASP A 1 221 ? -1.250 10.125 2.209 1.00 98.19 221 ASP A CA 1
ATOM 1741 C C . ASP A 1 221 ? -2.205 9.289 3.072 1.00 98.19 221 ASP A C 1
ATOM 1743 O O . ASP A 1 221 ? -2.467 9.634 4.227 1.00 98.19 221 ASP A O 1
ATOM 1747 N N . ALA A 1 222 ? -2.647 8.127 2.573 1.00 97.88 222 ALA A N 1
ATOM 1748 C CA . ALA A 1 222 ? -3.537 7.236 3.319 1.00 97.88 222 ALA A CA 1
ATOM 1749 C C . ALA A 1 222 ? -2.911 6.746 4.642 1.00 97.88 222 ALA A C 1
ATOM 1751 O O . ALA A 1 222 ? -3.569 6.698 5.683 1.00 97.88 222 ALA A O 1
ATOM 1752 N N . MET A 1 223 ? -1.623 6.385 4.627 1.00 98.00 223 MET A N 1
ATOM 1753 C CA . MET A 1 223 ? -0.921 5.924 5.830 1.00 98.00 223 MET A CA 1
ATOM 1754 C C . MET A 1 223 ? -0.629 7.062 6.816 1.00 98.00 223 MET A C 1
ATOM 1756 O O . MET A 1 223 ? -0.617 6.821 8.027 1.00 98.00 223 MET A O 1
ATOM 1760 N N . GLN A 1 224 ? -0.399 8.279 6.321 1.00 98.12 224 GLN A N 1
ATOM 1761 C CA . GLN A 1 224 ? -0.196 9.482 7.124 1.00 98.12 224 GLN A CA 1
ATOM 1762 C C . GLN A 1 224 ? -1.483 9.857 7.864 1.00 98.12 224 GLN A C 1
ATOM 1764 O O . GLN A 1 224 ? -1.447 10.040 9.081 1.00 98.12 224 GLN A O 1
ATOM 1769 N N . GLU A 1 225 ? -2.619 9.887 7.167 1.00 98.12 225 GLU A N 1
ATOM 1770 C CA . GLU A 1 225 ? -3.923 10.196 7.763 1.00 98.12 225 GLU A CA 1
ATOM 1771 C C . GLU A 1 225 ? -4.329 9.158 8.821 1.00 98.12 225 GLU A C 1
ATOM 1773 O O . GLU A 1 225 ? -4.747 9.504 9.934 1.00 98.12 225 GLU A O 1
ATOM 1778 N N . TRP A 1 226 ? -4.099 7.874 8.533 1.00 97.44 226 TRP A N 1
ATOM 1779 C CA . TRP A 1 226 ? -4.310 6.805 9.505 1.00 97.44 226 TRP A CA 1
ATOM 1780 C C . TRP A 1 226 ? -3.390 6.936 10.733 1.00 97.44 226 TRP A C 1
ATOM 1782 O O . TRP A 1 226 ? -3.833 6.760 11.872 1.00 97.44 226 TRP A O 1
ATOM 1792 N N . LEU A 1 227 ? -2.109 7.277 10.542 1.00 97.31 227 LEU A N 1
ATOM 1793 C CA . LEU A 1 227 ? -1.163 7.486 11.643 1.00 97.31 227 LEU A CA 1
ATOM 1794 C C . LEU A 1 227 ? -1.560 8.672 12.530 1.00 97.31 227 LEU A C 1
ATOM 1796 O O . LEU A 1 227 ? -1.379 8.611 13.752 1.00 97.31 227 LEU A O 1
ATOM 1800 N N . ASP A 1 228 ? -2.068 9.749 11.945 1.00 97.62 228 ASP A N 1
ATOM 1801 C CA . ASP A 1 228 ? -2.529 10.902 12.709 1.00 97.62 228 ASP A CA 1
ATOM 1802 C C . ASP A 1 228 ? -3.789 10.555 13.508 1.00 97.62 228 ASP A C 1
ATOM 1804 O O . ASP A 1 228 ? -3.811 10.783 14.721 1.00 97.62 228 ASP A O 1
ATOM 1808 N N . THR A 1 229 ? -4.741 9.833 12.912 1.00 96.00 229 THR A N 1
ATOM 1809 C CA . THR A 1 229 ? -5.915 9.316 13.636 1.00 96.00 229 THR A CA 1
ATOM 1810 C C . THR A 1 229 ? -5.518 8.391 14.792 1.00 96.00 229 THR A C 1
ATOM 1812 O O . THR A 1 229 ? -5.973 8.567 15.924 1.00 96.00 229 THR A O 1
ATOM 1815 N N . LEU A 1 230 ? -4.582 7.458 14.571 1.00 94.44 230 LEU A N 1
ATOM 1816 C CA . LEU A 1 230 ? -4.029 6.588 15.619 1.00 94.44 230 LEU A CA 1
ATOM 1817 C C . LEU A 1 230 ? -3.427 7.398 16.785 1.00 94.44 230 LEU A C 1
ATOM 1819 O O . LEU A 1 230 ? -3.519 7.000 17.949 1.00 94.44 230 LEU A O 1
ATOM 1823 N N . ARG A 1 231 ? -2.784 8.536 16.500 1.00 94.94 231 ARG A N 1
ATOM 1824 C CA . ARG A 1 231 ? -2.190 9.408 17.527 1.00 94.94 231 ARG A CA 1
ATOM 1825 C C . ARG A 1 231 ? -3.233 10.207 18.302 1.00 94.94 231 ARG A C 1
ATOM 1827 O O . ARG A 1 231 ? -2.975 10.567 19.454 1.00 94.94 231 ARG A O 1
ATOM 1834 N N . GLU A 1 232 ? -4.378 10.492 17.714 1.00 94.12 232 GLU A N 1
ATOM 1835 C CA . GLU A 1 232 ? -5.458 11.203 18.394 1.00 94.12 232 GLU A CA 1
ATOM 1836 C C . GLU A 1 232 ? -6.266 10.291 19.322 1.00 94.12 232 GLU A C 1
ATOM 1838 O O . GLU A 1 232 ? -6.916 10.775 20.252 1.00 94.12 232 GLU A O 1
ATOM 1843 N N . GLN A 1 233 ? -6.158 8.968 19.156 1.00 91.44 233 GLN A N 1
ATOM 1844 C CA . GLN A 1 233 ? -6.859 8.022 20.016 1.00 91.44 233 GLN A CA 1
ATOM 1845 C C . GLN A 1 233 ? -6.453 8.149 21.501 1.00 91.44 233 GLN A C 1
ATOM 1847 O O . GLN A 1 233 ? -5.256 8.240 21.829 1.00 91.44 233 GLN A O 1
ATOM 1852 N N . PRO A 1 234 ? -7.434 8.104 22.429 1.00 91.62 234 PRO A N 1
ATOM 1853 C CA . PRO A 1 234 ? -7.167 8.089 23.863 1.00 91.62 234 PRO A CA 1
ATOM 1854 C C . PRO A 1 234 ? -6.314 6.882 24.257 1.00 91.62 234 PRO A C 1
ATOM 1856 O O . PRO A 1 234 ? -6.547 5.784 23.775 1.00 91.62 234 PRO A O 1
ATOM 1859 N N . LEU A 1 235 ? -5.400 7.028 25.222 1.00 89.19 235 LEU A N 1
ATOM 1860 C CA . LEU A 1 235 ? -4.570 5.898 25.681 1.00 89.19 235 LEU A CA 1
ATOM 1861 C C . LEU A 1 235 ? -5.381 4.686 26.167 1.00 89.19 235 LEU A C 1
ATOM 1863 O O . LEU A 1 235 ? -4.895 3.561 26.096 1.00 89.19 235 LEU A O 1
ATOM 1867 N N . ALA A 1 236 ? -6.617 4.907 26.620 1.00 87.38 236 ALA A N 1
ATOM 1868 C CA . ALA A 1 236 ? -7.532 3.842 27.012 1.00 87.38 236 ALA A CA 1
ATOM 1869 C C . ALA A 1 236 ? -7.899 2.888 25.857 1.00 87.38 236 ALA A C 1
ATOM 1871 O O . ALA A 1 236 ? -8.203 1.735 26.136 1.00 87.38 236 ALA A O 1
ATOM 1872 N N . SER A 1 237 ? -7.830 3.312 24.585 1.00 86.75 237 SER A N 1
ATOM 1873 C CA . SER A 1 237 ? -8.096 2.424 23.438 1.00 86.75 237 SER A CA 1
ATOM 1874 C C . SER A 1 237 ? -7.008 1.366 23.233 1.00 86.75 237 SER A C 1
ATOM 1876 O O . SER A 1 237 ? -7.255 0.343 22.609 1.00 86.75 237 SER A O 1
ATOM 1878 N N . PHE A 1 238 ? -5.809 1.585 23.780 1.00 87.56 238 PHE A N 1
ATOM 1879 C CA . PHE A 1 238 ? -4.689 0.642 23.706 1.00 87.56 238 PHE A CA 1
ATOM 1880 C C . PHE A 1 238 ? -4.598 -0.266 24.943 1.00 87.56 238 PHE A C 1
ATOM 1882 O O . PHE A 1 238 ? -3.708 -1.114 25.023 1.00 87.56 238 PHE A O 1
ATOM 1889 N N . ALA A 1 239 ? -5.484 -0.085 25.926 1.00 83.38 239 ALA A N 1
ATOM 1890 C CA . ALA A 1 239 ? -5.574 -0.957 27.087 1.00 83.38 239 ALA A CA 1
ATOM 1891 C C . ALA A 1 239 ? -6.454 -2.175 26.757 1.00 83.38 239 ALA A C 1
ATOM 1893 O O . ALA A 1 239 ? -7.583 -2.054 26.296 1.00 83.38 239 ALA A O 1
ATOM 1894 N N . ARG A 1 240 ? -5.949 -3.378 27.024 1.00 73.31 240 ARG A N 1
ATOM 1895 C CA . ARG A 1 240 ? -6.630 -4.663 26.809 1.00 73.31 240 ARG A CA 1
ATOM 1896 C C . ARG A 1 240 ? -7.528 -5.075 27.982 1.00 73.31 240 ARG A C 1
ATOM 1898 O O . ARG A 1 240 ? -8.193 -6.109 27.896 1.00 73.31 240 ARG A O 1
ATOM 1905 N N . GLY A 1 241 ? -7.542 -4.299 29.066 1.00 74.75 241 GLY A N 1
ATOM 1906 C CA . GLY A 1 241 ? -8.409 -4.488 30.229 1.00 74.75 241 GLY A CA 1
ATOM 1907 C C . GLY A 1 241 ? -8.272 -3.362 31.257 1.00 74.75 241 GLY A C 1
ATOM 1908 O O . GLY A 1 241 ? -7.319 -2.587 31.205 1.00 74.75 241 GLY A O 1
ATOM 1909 N N . ASP A 1 242 ? -9.214 -3.307 32.202 1.00 69.81 242 ASP A N 1
ATOM 1910 C CA . ASP A 1 242 ? -9.358 -2.210 33.175 1.00 69.81 242 ASP A CA 1
ATOM 1911 C C . ASP A 1 242 ? -8.155 -2.052 34.129 1.00 69.81 242 ASP A C 1
ATOM 1913 O O . ASP A 1 242 ? -7.899 -0.959 34.630 1.00 69.81 242 ASP A O 1
ATOM 1917 N N . ASP A 1 243 ? -7.384 -3.126 34.338 1.00 70.00 243 ASP A N 1
ATOM 1918 C CA . ASP A 1 243 ? -6.218 -3.163 35.234 1.00 70.00 243 ASP A CA 1
ATOM 1919 C C . ASP A 1 243 ? -4.872 -2.933 34.513 1.00 70.00 243 ASP A C 1
ATOM 1921 O O . ASP A 1 243 ? -3.804 -3.023 35.130 1.00 70.00 243 ASP A O 1
ATOM 1925 N N . GLU A 1 244 ? -4.868 -2.685 33.197 1.00 78.00 244 GLU A N 1
ATOM 1926 C CA . GLU A 1 244 ? -3.618 -2.510 32.455 1.00 78.00 244 GLU A CA 1
ATOM 1927 C C . GLU A 1 244 ? -2.980 -1.143 32.740 1.00 78.00 244 GLU A C 1
ATOM 1929 O O . GLU A 1 244 ? -3.619 -0.092 32.694 1.00 78.00 244 GLU A O 1
ATOM 1934 N N . SER A 1 245 ? -1.676 -1.145 33.038 1.00 83.44 245 SER A N 1
ATOM 1935 C CA . SER A 1 245 ? -0.976 0.092 33.381 1.00 83.44 245 SER A CA 1
ATOM 1936 C C . SER A 1 245 ? -0.938 1.060 32.193 1.00 83.44 245 SER A C 1
ATOM 1938 O O . SER A 1 245 ? -0.669 0.658 31.058 1.00 83.44 245 SER A O 1
ATOM 1940 N N . THR A 1 246 ? -1.102 2.362 32.456 1.00 87.38 246 THR A N 1
ATOM 1941 C CA . THR A 1 246 ? -0.985 3.424 31.437 1.00 87.38 246 THR A CA 1
ATOM 1942 C C . THR A 1 246 ? 0.338 3.347 30.669 1.00 87.38 246 THR A C 1
ATOM 1944 O O . THR A 1 246 ? 0.385 3.627 29.474 1.00 87.38 246 THR A O 1
ATOM 1947 N N . GLN A 1 247 ? 1.415 2.913 31.332 1.00 88.19 247 GLN A N 1
ATOM 1948 C CA . GLN A 1 247 ? 2.715 2.714 30.698 1.00 88.19 247 GLN A CA 1
ATOM 1949 C C . GLN A 1 247 ? 2.678 1.607 29.636 1.00 88.19 247 GLN A C 1
ATOM 1951 O O . GLN A 1 247 ? 3.304 1.745 28.589 1.00 88.19 247 GLN A O 1
ATOM 1956 N N . THR A 1 248 ? 1.948 0.515 29.870 1.00 87.75 248 THR A N 1
ATOM 1957 C CA . THR A 1 248 ? 1.822 -0.570 28.889 1.00 87.75 248 THR A CA 1
ATOM 1958 C C . THR A 1 248 ? 1.019 -0.121 27.672 1.00 87.75 248 THR A C 1
ATOM 1960 O O . THR A 1 248 ? 1.469 -0.351 26.552 1.00 87.75 248 THR A O 1
ATOM 1963 N N . ALA A 1 249 ? -0.093 0.591 27.872 1.00 89.94 249 ALA A N 1
ATOM 1964 C CA . ALA A 1 249 ? -0.874 1.178 26.781 1.00 89.94 249 ALA A CA 1
ATOM 1965 C C . ALA A 1 249 ? -0.035 2.161 25.937 1.00 89.94 249 ALA A C 1
ATOM 1967 O O . ALA A 1 249 ? -0.044 2.094 24.707 1.00 89.94 249 ALA A O 1
ATOM 1968 N N . GLN A 1 250 ? 0.776 3.006 26.588 1.00 91.56 250 GLN A N 1
ATOM 1969 C CA . GLN A 1 250 ? 1.721 3.895 25.904 1.00 91.56 250 GLN A CA 1
ATOM 1970 C C . GLN A 1 250 ? 2.734 3.110 25.060 1.00 91.56 250 GLN A C 1
ATOM 1972 O O . GLN A 1 250 ? 2.937 3.432 23.894 1.00 91.56 250 GLN A O 1
ATOM 1977 N N . LEU A 1 251 ? 3.332 2.047 25.609 1.00 91.06 251 LEU A N 1
ATOM 1978 C CA . LEU A 1 251 ? 4.280 1.208 24.870 1.00 91.06 251 LEU A CA 1
ATOM 1979 C C . LEU A 1 251 ? 3.632 0.527 23.656 1.00 91.06 251 LEU A C 1
ATOM 1981 O O . LEU A 1 251 ? 4.278 0.404 22.617 1.00 91.06 251 LEU A O 1
ATOM 1985 N N . GLN A 1 252 ? 2.377 0.081 23.765 1.00 90.12 252 GLN A N 1
ATOM 1986 C CA . GLN A 1 252 ? 1.647 -0.500 22.634 1.00 90.12 252 GLN A CA 1
ATOM 1987 C C . GLN A 1 252 ? 1.426 0.537 21.527 1.00 90.12 252 GLN A C 1
ATOM 1989 O O . GLN A 1 252 ? 1.728 0.267 20.362 1.00 90.12 252 GLN A O 1
ATOM 1994 N N . ARG A 1 253 ? 0.981 1.744 21.893 1.00 93.06 253 ARG A N 1
ATOM 1995 C CA . ARG A 1 253 ? 0.838 2.867 20.962 1.00 93.06 253 ARG A CA 1
ATOM 1996 C C . ARG A 1 253 ? 2.169 3.222 20.298 1.00 93.06 253 ARG A C 1
ATOM 1998 O O . ARG A 1 253 ? 2.222 3.334 19.076 1.00 93.06 253 ARG A O 1
ATOM 2005 N N . ASP A 1 254 ? 3.250 3.340 21.066 1.00 94.25 254 ASP A N 1
ATOM 2006 C CA . ASP A 1 254 ? 4.581 3.666 20.540 1.00 94.25 254 ASP A CA 1
ATOM 2007 C C . ASP A 1 254 ? 5.073 2.607 19.542 1.00 94.25 254 ASP A C 1
ATOM 2009 O O . ASP A 1 254 ? 5.655 2.945 18.512 1.00 94.25 254 ASP A O 1
ATOM 2013 N N . GLN A 1 255 ? 4.795 1.323 19.798 1.00 93.00 255 GLN A N 1
ATOM 2014 C CA . GLN A 1 255 ? 5.122 0.241 18.867 1.00 93.00 255 GLN A CA 1
ATOM 2015 C C . GLN A 1 255 ? 4.340 0.333 17.553 1.00 93.00 255 GLN A C 1
ATOM 2017 O O . GLN A 1 255 ? 4.925 0.117 16.489 1.00 93.00 255 GLN A O 1
ATOM 2022 N N . LEU A 1 256 ? 3.041 0.644 17.610 1.00 94.94 256 LEU A N 1
ATOM 2023 C CA . LEU A 1 256 ? 2.216 0.838 16.413 1.00 94.94 256 LEU A CA 1
ATOM 2024 C C . LEU A 1 256 ? 2.686 2.059 15.616 1.00 94.94 256 LEU A C 1
ATOM 2026 O O . LEU A 1 256 ? 2.879 1.956 14.409 1.00 94.94 256 LEU A O 1
ATOM 2030 N N . VAL A 1 257 ? 2.969 3.176 16.294 1.00 96.62 257 VAL A N 1
ATOM 2031 C CA . VAL A 1 257 ? 3.516 4.395 15.675 1.00 96.62 257 VAL A CA 1
ATOM 2032 C C . VAL A 1 257 ? 4.872 4.129 15.021 1.00 96.62 257 VAL A C 1
ATOM 2034 O O . VAL A 1 257 ? 5.122 4.609 13.918 1.00 96.62 257 VAL A O 1
ATOM 2037 N N . ALA A 1 258 ? 5.758 3.373 15.672 1.00 95.56 258 ALA A N 1
ATOM 2038 C CA . ALA A 1 258 ? 7.054 3.021 15.101 1.00 95.56 258 ALA A CA 1
ATOM 2039 C C . ALA A 1 258 ? 6.905 2.158 13.839 1.00 95.56 258 ALA A C 1
ATOM 2041 O O . ALA A 1 258 ? 7.573 2.425 12.845 1.00 95.56 258 ALA A O 1
ATOM 2042 N N . ARG A 1 259 ? 6.000 1.169 13.848 1.00 94.50 259 ARG A N 1
ATOM 2043 C CA . ARG A 1 259 ? 5.723 0.334 12.666 1.00 94.50 259 ARG A CA 1
ATOM 2044 C C . ARG A 1 259 ? 5.071 1.111 11.527 1.00 94.50 259 ARG A C 1
ATOM 2046 O O . ARG A 1 259 ? 5.450 0.917 10.381 1.00 94.50 259 ARG A O 1
ATOM 2053 N N . ALA A 1 260 ? 4.138 2.004 11.838 1.00 95.81 260 ALA A N 1
ATOM 2054 C CA . ALA A 1 260 ? 3.540 2.900 10.856 1.00 95.81 260 ALA A CA 1
ATOM 2055 C C . ALA A 1 260 ? 4.608 3.750 10.154 1.00 95.81 260 ALA A C 1
ATOM 2057 O O . ALA A 1 260 ? 4.660 3.800 8.930 1.00 95.81 260 ALA A O 1
ATOM 2058 N N . ARG A 1 261 ? 5.511 4.358 10.936 1.00 97.06 261 ARG A N 1
ATOM 2059 C CA . ARG A 1 261 ? 6.624 5.158 10.410 1.00 97.06 261 ARG A CA 1
ATOM 2060 C C . ARG A 1 261 ? 7.576 4.345 9.537 1.00 97.06 261 ARG A C 1
ATOM 2062 O O . ARG A 1 261 ? 8.004 4.857 8.515 1.00 97.06 261 ARG A O 1
ATOM 2069 N N . ASP A 1 262 ? 7.881 3.106 9.916 1.00 95.62 262 ASP A N 1
ATOM 2070 C CA . ASP A 1 262 ? 8.724 2.206 9.113 1.00 95.62 262 ASP A CA 1
ATOM 2071 C C . ASP A 1 262 ? 8.090 1.908 7.742 1.00 95.62 262 ASP A C 1
ATOM 2073 O O . ASP A 1 262 ? 8.739 2.046 6.707 1.00 95.62 262 ASP A O 1
ATOM 2077 N N . VAL A 1 263 ? 6.784 1.607 7.717 1.00 95.31 263 VAL A N 1
ATOM 2078 C CA . VAL A 1 263 ? 6.020 1.418 6.471 1.00 95.31 263 VAL A CA 1
ATOM 2079 C C . VAL A 1 263 ? 6.063 2.675 5.597 1.00 95.31 263 VAL A C 1
ATOM 2081 O O . VAL A 1 263 ? 6.353 2.581 4.404 1.00 95.31 263 VAL A O 1
ATOM 2084 N N . MET A 1 264 ? 5.811 3.849 6.180 1.00 97.00 264 MET A N 1
ATOM 2085 C CA . MET A 1 264 ? 5.852 5.125 5.458 1.00 97.00 264 MET A CA 1
ATOM 2086 C C . MET A 1 264 ? 7.248 5.432 4.916 1.00 97.00 264 MET A C 1
ATOM 2088 O O . MET A 1 264 ? 7.385 5.816 3.758 1.00 97.00 264 MET A O 1
ATOM 2092 N N . GLU A 1 265 ? 8.296 5.188 5.702 1.00 96.75 265 GLU A N 1
ATOM 2093 C CA . GLU A 1 265 ? 9.676 5.369 5.257 1.00 96.75 265 GLU A CA 1
ATOM 2094 C C . GLU A 1 265 ? 10.004 4.444 4.073 1.00 96.75 265 GLU A C 1
ATOM 2096 O O . GLU A 1 265 ? 10.673 4.849 3.119 1.00 96.75 265 GLU A O 1
ATOM 2101 N N . HIS A 1 266 ? 9.514 3.202 4.082 1.00 94.75 266 HIS A N 1
ATOM 2102 C CA . HIS A 1 266 ? 9.671 2.304 2.942 1.00 94.75 266 HIS A CA 1
ATOM 2103 C C . HIS A 1 266 ? 8.955 2.818 1.685 1.00 94.75 266 HIS A C 1
ATOM 2105 O O . HIS A 1 2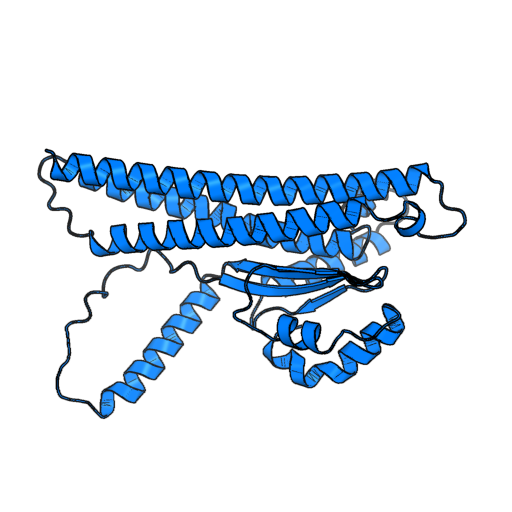66 ? 9.556 2.776 0.607 1.00 94.75 266 HIS A O 1
ATOM 2111 N N . ILE A 1 267 ? 7.736 3.349 1.814 1.00 95.38 267 ILE A N 1
ATOM 2112 C CA . ILE A 1 267 ? 6.993 3.977 0.707 1.00 95.38 267 ILE A CA 1
ATOM 2113 C C . ILE A 1 267 ? 7.775 5.180 0.153 1.00 95.38 267 ILE A C 1
ATOM 2115 O O . ILE A 1 267 ? 8.047 5.243 -1.048 1.00 95.38 267 ILE A O 1
ATOM 2119 N N . GLU A 1 268 ? 8.248 6.081 1.020 1.00 95.81 268 GLU A N 1
ATOM 2120 C CA . GLU A 1 268 ? 9.043 7.251 0.620 1.00 95.81 268 GLU A CA 1
ATOM 2121 C C . GLU A 1 268 ? 10.325 6.854 -0.120 1.00 95.81 268 GLU A C 1
ATOM 2123 O O . GLU A 1 268 ? 10.678 7.447 -1.144 1.00 95.81 268 GLU A O 1
ATOM 2128 N N . ARG A 1 269 ? 11.028 5.820 0.359 1.00 94.12 269 ARG A N 1
ATOM 2129 C CA . ARG A 1 269 ? 12.245 5.312 -0.293 1.00 94.12 269 ARG A CA 1
ATOM 2130 C C . ARG A 1 269 ? 11.963 4.752 -1.688 1.00 94.12 269 ARG A C 1
ATOM 2132 O O . ARG A 1 269 ? 12.827 4.870 -2.561 1.00 94.12 269 ARG A O 1
ATOM 2139 N N . VAL A 1 270 ? 10.808 4.120 -1.908 1.00 92.69 270 VAL A N 1
ATOM 2140 C CA . VAL A 1 270 ? 10.390 3.648 -3.240 1.00 92.69 270 VAL A CA 1
ATOM 2141 C C . VAL A 1 270 ? 10.094 4.842 -4.146 1.00 92.69 270 VAL A C 1
ATOM 2143 O O . VAL A 1 270 ? 10.671 4.919 -5.232 1.00 92.69 270 VAL A O 1
ATOM 2146 N N . MET A 1 271 ? 9.294 5.801 -3.676 1.00 94.38 271 MET A N 1
ATOM 2147 C CA . MET A 1 271 ? 8.928 7.014 -4.417 1.00 94.38 271 MET A CA 1
ATOM 2148 C C . MET A 1 271 ? 10.160 7.820 -4.854 1.00 94.38 271 MET A C 1
ATOM 2150 O O . MET A 1 271 ? 10.347 8.109 -6.037 1.00 94.38 271 MET A O 1
ATOM 2154 N N . GLN A 1 272 ? 11.061 8.136 -3.918 1.00 94.38 272 GLN A N 1
ATOM 2155 C CA . GLN A 1 272 ? 12.295 8.871 -4.216 1.00 94.38 272 GLN A CA 1
ATOM 2156 C C . GLN A 1 272 ? 13.182 8.119 -5.212 1.00 94.38 272 GLN A C 1
ATOM 2158 O O . GLN A 1 272 ? 13.876 8.727 -6.030 1.00 94.38 272 GLN A O 1
ATOM 2163 N N . HIS A 1 273 ? 13.189 6.787 -5.158 1.00 92.25 273 HIS A N 1
ATOM 2164 C CA . HIS A 1 273 ? 13.944 5.992 -6.115 1.00 92.25 273 HIS A CA 1
ATOM 2165 C C . HIS A 1 273 ? 13.339 6.035 -7.517 1.00 92.25 273 HIS A C 1
ATOM 2167 O O . HIS A 1 273 ? 14.096 6.199 -8.472 1.00 92.25 273 HIS A O 1
ATOM 2173 N N . ALA A 1 274 ? 12.014 5.933 -7.640 1.00 90.81 274 ALA A N 1
ATOM 2174 C CA . ALA A 1 274 ? 11.319 6.050 -8.919 1.00 90.81 274 ALA A CA 1
ATOM 2175 C C . ALA A 1 274 ? 11.621 7.401 -9.594 1.00 90.81 274 ALA A C 1
ATOM 2177 O O . ALA A 1 274 ? 12.102 7.408 -10.728 1.00 90.81 274 ALA A O 1
ATOM 2178 N N . ARG A 1 275 ? 11.503 8.512 -8.850 1.00 93.38 275 ARG A N 1
ATOM 2179 C CA . ARG A 1 275 ? 11.863 9.868 -9.313 1.00 93.38 275 ARG A CA 1
ATOM 2180 C C . ARG A 1 275 ? 13.303 9.959 -9.823 1.00 93.38 275 ARG A C 1
ATOM 2182 O O . ARG A 1 275 ? 13.562 10.496 -10.897 1.00 93.38 275 ARG A O 1
ATOM 2189 N N . ARG A 1 276 ? 14.268 9.409 -9.074 1.00 93.38 276 ARG A N 1
ATOM 2190 C CA . ARG A 1 276 ? 15.688 9.422 -9.483 1.00 93.38 276 ARG A CA 1
ATOM 2191 C C . ARG A 1 276 ? 15.936 8.624 -10.760 1.00 93.38 276 ARG A C 1
ATOM 2193 O O . ARG A 1 276 ? 16.703 9.067 -11.612 1.00 93.38 276 ARG A O 1
ATOM 2200 N N . LEU A 1 277 ? 15.322 7.448 -10.884 1.00 90.81 277 LEU A N 1
ATOM 2201 C CA . LEU A 1 277 ? 15.429 6.620 -12.085 1.00 90.81 277 LEU A CA 1
ATOM 2202 C C . LEU A 1 277 ? 14.859 7.337 -13.311 1.00 90.81 277 LEU A C 1
ATOM 2204 O O . LEU A 1 277 ? 15.453 7.285 -14.386 1.00 90.81 277 LEU A O 1
ATOM 2208 N N . GLU A 1 278 ? 13.744 8.035 -13.134 1.00 90.25 278 GLU A N 1
ATOM 2209 C CA . GLU A 1 278 ? 13.071 8.758 -14.201 1.00 90.25 278 GLU A CA 1
ATOM 2210 C C . GLU A 1 278 ? 13.896 9.958 -14.698 1.00 90.25 278 GLU A C 1
ATOM 2212 O O . GLU A 1 278 ? 14.183 10.054 -15.893 1.00 90.25 278 GLU A O 1
ATOM 2217 N N . GLN A 1 279 ? 14.398 10.792 -13.779 1.00 91.69 279 GLN A N 1
ATOM 2218 C CA . GLN A 1 279 ? 15.296 11.917 -14.086 1.00 91.69 279 GLN A CA 1
ATOM 2219 C C . GLN A 1 279 ? 16.595 11.463 -14.767 1.00 91.69 279 GLN A C 1
ATOM 2221 O O . GLN A 1 279 ? 17.092 12.095 -15.704 1.00 91.69 279 GLN A O 1
ATOM 2226 N N . SER A 1 280 ? 17.160 10.346 -14.301 1.00 89.44 280 SER A N 1
ATOM 2227 C CA . SER A 1 280 ? 18.364 9.749 -14.882 1.00 89.44 280 SER A CA 1
ATOM 2228 C C . SER A 1 280 ? 18.104 9.271 -16.316 1.00 89.44 280 SER A C 1
ATOM 2230 O O . SER A 1 280 ? 18.901 9.534 -17.221 1.00 89.44 280 SER A O 1
ATOM 2232 N N . ALA A 1 281 ? 16.965 8.614 -16.557 1.00 85.62 281 ALA A N 1
ATOM 2233 C CA . ALA A 1 281 ? 16.557 8.195 -17.894 1.00 85.62 281 ALA A CA 1
ATOM 2234 C C . ALA A 1 281 ? 16.354 9.397 -18.830 1.00 85.62 281 ALA A C 1
ATOM 2236 O O . ALA A 1 281 ? 16.856 9.386 -19.953 1.00 85.62 281 ALA A O 1
ATOM 2237 N N . GLU A 1 282 ? 15.679 10.450 -18.363 1.00 89.19 282 GLU A N 1
ATOM 2238 C CA . GLU A 1 282 ? 15.469 11.677 -19.134 1.00 89.19 282 GLU A CA 1
ATOM 2239 C C . GLU A 1 282 ? 16.792 12.347 -19.526 1.00 89.19 282 GLU A C 1
ATOM 2241 O O . GLU A 1 282 ? 16.992 12.697 -20.690 1.00 89.19 282 GLU A O 1
ATOM 2246 N N . THR A 1 283 ? 17.729 12.455 -18.583 1.00 89.25 283 THR A N 1
ATOM 2247 C CA . THR A 1 283 ? 19.043 13.070 -18.820 1.00 89.25 283 THR A CA 1
ATOM 2248 C C . THR A 1 283 ? 19.815 12.342 -19.924 1.00 89.25 283 THR A C 1
ATOM 2250 O O . THR A 1 283 ? 20.362 12.978 -20.824 1.00 89.25 283 THR A O 1
ATOM 2253 N N . VAL A 1 284 ? 19.839 11.005 -19.905 1.00 86.06 284 VAL A N 1
ATOM 2254 C CA . VAL A 1 284 ? 20.559 10.221 -20.925 1.00 86.06 284 VAL A CA 1
ATOM 2255 C C . VAL A 1 284 ? 19.907 10.353 -22.301 1.00 86.06 284 VAL A C 1
ATOM 2257 O O . VAL A 1 284 ? 20.614 10.460 -23.303 1.00 86.06 284 VAL A O 1
ATOM 2260 N N . VAL A 1 285 ? 18.575 10.420 -22.361 1.00 86.62 285 VAL A N 1
ATOM 2261 C CA . VAL A 1 285 ? 17.852 10.698 -23.610 1.00 86.62 285 VAL A CA 1
ATOM 2262 C C . VAL A 1 285 ? 18.230 12.071 -24.167 1.00 86.62 285 VAL A C 1
ATOM 2264 O O . VAL A 1 285 ? 18.524 12.180 -25.356 1.00 86.62 285 VAL A O 1
ATOM 2267 N N . GLN A 1 286 ? 18.279 13.105 -23.322 1.00 87.75 286 GLN A N 1
ATOM 2268 C CA . GLN A 1 286 ? 18.698 14.445 -23.741 1.00 87.75 286 GLN A CA 1
ATOM 2269 C C . GLN A 1 286 ? 20.141 14.452 -24.265 1.00 87.75 286 GLN A C 1
ATOM 2271 O O . GLN A 1 286 ? 20.400 15.033 -25.314 1.00 87.75 286 GLN A O 1
ATOM 2276 N N . ILE A 1 287 ? 21.074 13.773 -23.586 1.00 86.75 287 ILE A N 1
ATOM 2277 C CA . ILE A 1 287 ? 22.470 13.655 -24.040 1.00 86.75 287 ILE A CA 1
ATOM 2278 C C . ILE A 1 287 ? 22.543 12.976 -25.412 1.00 86.75 287 ILE A C 1
ATOM 2280 O O . ILE A 1 287 ? 23.227 13.484 -26.293 1.00 86.75 287 ILE A O 1
ATOM 2284 N N . HIS A 1 288 ? 21.819 11.872 -25.617 1.00 83.38 288 HIS A N 1
ATOM 2285 C CA . HIS A 1 288 ? 21.832 11.131 -26.882 1.00 83.38 288 HIS A CA 1
ATOM 2286 C C . HIS A 1 288 ? 21.329 11.965 -28.074 1.00 83.38 288 HIS A C 1
ATOM 2288 O O . HIS A 1 288 ? 21.832 11.804 -29.179 1.00 83.38 288 HIS A O 1
ATOM 2294 N N . PHE A 1 289 ? 20.348 12.853 -27.877 1.00 83.19 289 PHE A N 1
ATOM 2295 C CA . PHE A 1 289 ? 19.841 13.728 -28.947 1.00 83.19 289 PHE A CA 1
ATOM 2296 C C . PHE A 1 289 ? 20.623 15.036 -29.124 1.00 83.19 289 PHE A C 1
ATOM 2298 O O . PHE A 1 289 ? 20.473 15.689 -30.155 1.00 83.19 289 PHE A O 1
ATOM 2305 N N . ASN A 1 290 ? 21.434 15.422 -28.136 1.00 82.31 290 ASN A N 1
ATOM 2306 C CA . ASN A 1 290 ? 22.287 16.611 -28.190 1.00 82.31 290 ASN A CA 1
ATOM 2307 C C . ASN A 1 290 ? 23.723 16.309 -28.669 1.00 82.31 290 ASN A C 1
ATOM 2309 O O . ASN A 1 290 ? 24.500 17.251 -28.838 1.00 82.31 290 ASN A O 1
ATOM 2313 N N . ALA A 1 291 ? 24.080 15.030 -28.833 1.00 71.06 291 ALA A N 1
ATOM 2314 C CA . ALA A 1 291 ? 25.366 14.549 -29.348 1.00 71.06 291 ALA A CA 1
ATOM 2315 C C . ALA A 1 291 ? 25.347 14.399 -30.877 1.00 71.06 291 ALA A C 1
ATOM 2317 O O . ALA A 1 291 ? 26.395 14.698 -31.495 1.00 71.06 291 ALA A O 1
#

Radius of gyration: 23.17 Å; chains: 1; bounding box: 54×42×78 Å

Foldseek 3Di:
DELVCLVVCQVVQQVCCCVFQVGGDDPVLSVLQNDFPRAFAWDDDPRWIKTKAKFWDDPVRLVVVVVVVVVVCVVVVVVDPDDPDPPPPPDDPQPRQRDITIKMWIFGFGDIDIYGHPPPVLVVVLVVQQVVLVVVQVVPPDPPNVVSVVSHQPTSLSSVLVSLLSRLVVLVVVLVSLVVVLVVLLVQLPDDPHPSPCVVVLVSSLVSLVVLLVSLVSNLVNLVVVLVVLVPDDLVSQDPDPPDDSVNSVVSSVVSNVSSVVSNVSSVVSNVSSVVSNVVSVVSVVVSVVD

Sequence (291 aa):
MEQHEFEAAQPLLQQAALSLGGSPLLDLHCQDLGSPVHPSYYDSTSIYDLIIFRRLATQAETQAEEAHEKAINDYHGQDSQRFRRPLSGQNMPTFNRISSKAVGFAVFDRCLISVHPAGCYAAKSFIQRFLADAKFSLNAGRGDSASARSRLPISPTDLALRMINAMVDSYLDLRKVLTSQLEHWQADLLRANSRFDNWGALMTARQQLHVLEELCDEQHDAMQEWLDTLREQPLASFARGDDESTQTAQLQRDQLVARARDVMEHIERVMQHARRLEQSAETVVQIHFNA

pLDDT: mean 82.76, std 14.83, range [33.84, 98.31]

Secondary structure (DSSP, 8-state):
-BGGGHHHHHHHHHHHIIIIISSPPPHHHHHHHH-TTPPSEEEE-SSEEEEEEEEEPPHHHHHHHHHHHHHHHHHHTTS--S-----TTSS-SSS----EEEEEEEEESS-EEEEB-TT-HHHHHHHHHHHHHHHHHHHS-TTSHHHHHHHS-SSHHHHHHHHHHHHHHHHHHHHHHHHHHHHHHHHHHTSTT-----HHHHHHHHHHHHHHHHHHHHHHHHHHHHHHHHHHS-GGGG-SSTT--HHHHHHHHHHHHHHHHHHHHHHHHHHHHHHHHHHHHHHHHHHHHH-